Protein AF-A0A166RP43-F1 (afdb_monomer_lite)

Foldseek 3Di:
DDDPPPPPDDDPPDPPVPPPPDPDDDDDDDPDDPDPDPDPCPVVVVVVVVVVVVVVVVVVVVVVVVVVVVVVVVVVVVVVVVVVVVVVVVVVVVVVVVVVVVVVVVVVVVVVVVVVCVVVVNDDDPPDPPPPPDPPPPDDPPPDDDDDDDDDDDDDDDDDDDDDDDDDDDDPDDPPPPPPPPDPDDDDDDDDDPDDDDDDDDDDDDDD

Radius of gyration: 37.69 Å; chains: 1; bounding box: 81×43×109 Å

Secondary structure (DSSP, 8-state):
---------------------------------------TTHHHHHHHHHHHHHHHHHHHHHHHHHHHHHHHHHHHHHHHHHHHHHHHHHHHHHH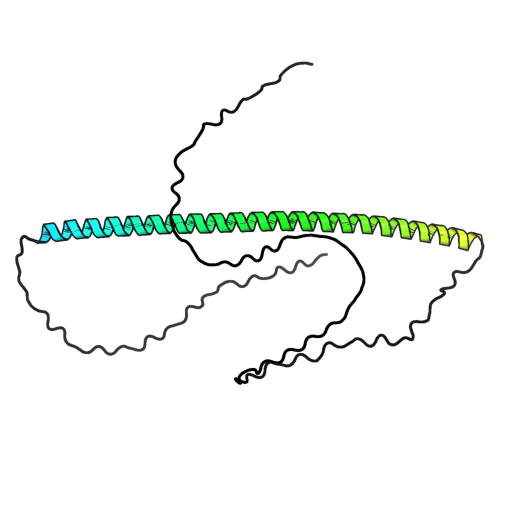HHHHHHHHHHHHHHHHHHHHHHHHTT-----------S-----PPPP------------------------------------------------------------------

Sequence (208 aa):
MSRFSILSLPTPLEAVESFGMGPVKAPYPATTPKFIAKRKGSQLFKKRYHHLIRDTSRRSLSLARSNRDEIMLKKKLYLKRIESAEEYIGLLRQECALLDIEIADADDEVTTVRGILNKKAIAECSLSDNEDGDFIPVCPPPSSDPVNGDSPASSSCSHSNSPSHYGSESDFSSGDEIEVVGEWALDKKTEGGIGPMSPYVAAEGVKA

pLDDT: mean 72.66, std 19.91, range [45.59, 98.62]

Structure (mmCIF, N/CA/C/O backbone):
data_AF-A0A166RP43-F1
#
_entry.id   AF-A0A166RP43-F1
#
loop_
_atom_site.group_PDB
_atom_site.id
_atom_site.type_symbol
_atom_site.label_atom_id
_atom_site.label_alt_id
_atom_site.label_comp_id
_atom_site.label_asym_id
_atom_site.label_entity_id
_atom_site.label_seq_id
_atom_site.pdbx_PDB_ins_code
_atom_site.Cartn_x
_atom_site.Cartn_y
_atom_site.Cartn_z
_atom_site.occupancy
_atom_site.B_iso_or_equiv
_atom_site.auth_seq_id
_atom_site.auth_comp_id
_atom_site.auth_asym_id
_atom_site.auth_atom_id
_atom_site.pdbx_PDB_model_num
ATOM 1 N N . MET A 1 1 ? 9.601 -18.246 -10.269 1.00 47.19 1 MET A N 1
ATOM 2 C CA . MET A 1 1 ? 8.890 -18.837 -9.110 1.00 47.19 1 MET A CA 1
ATOM 3 C C . MET A 1 1 ? 9.161 -17.967 -7.891 1.00 47.19 1 MET A C 1
ATOM 5 O O . MET A 1 1 ? 10.221 -18.082 -7.292 1.00 47.19 1 MET A O 1
ATOM 9 N N . SER A 1 2 ? 8.258 -17.027 -7.605 1.00 49.84 2 SER A N 1
ATOM 10 C CA . SER A 1 2 ? 8.437 -16.025 -6.548 1.00 49.84 2 SER A CA 1
ATOM 11 C C . SER A 1 2 ? 8.109 -16.625 -5.179 1.00 49.84 2 SER A C 1
ATOM 13 O O . SER A 1 2 ? 7.011 -17.143 -4.975 1.00 49.84 2 SER A O 1
ATOM 15 N N . ARG A 1 3 ? 9.076 -16.602 -4.257 1.00 59.75 3 ARG A N 1
ATOM 16 C CA . ARG A 1 3 ? 8.901 -17.027 -2.865 1.00 59.75 3 ARG A CA 1
ATOM 17 C C . ARG A 1 3 ? 8.355 -15.842 -2.073 1.00 59.75 3 ARG A C 1
ATOM 19 O O . ARG A 1 3 ? 9.122 -15.039 -1.555 1.00 59.75 3 ARG A O 1
ATOM 26 N N . PHE A 1 4 ? 7.033 -15.734 -1.987 1.00 48.72 4 PHE A N 1
ATOM 27 C CA . PHE A 1 4 ? 6.401 -14.855 -1.007 1.00 48.72 4 PHE A CA 1
ATOM 28 C C . PHE A 1 4 ? 6.630 -15.445 0.387 1.00 48.72 4 PHE A C 1
ATOM 30 O O . PHE A 1 4 ? 5.924 -16.355 0.820 1.00 48.72 4 PHE A O 1
ATOM 37 N N . SER A 1 5 ? 7.655 -14.946 1.075 1.00 56.97 5 SER A N 1
ATOM 38 C CA . SER A 1 5 ? 7.827 -15.154 2.508 1.00 56.97 5 SER A CA 1
ATOM 39 C C . SER A 1 5 ? 6.698 -14.422 3.220 1.00 56.97 5 SER A C 1
ATOM 41 O O . SER A 1 5 ? 6.702 -13.199 3.337 1.00 56.97 5 SER A O 1
ATOM 43 N N . ILE A 1 6 ? 5.695 -15.181 3.649 1.00 53.25 6 ILE A N 1
ATOM 44 C CA . ILE A 1 6 ? 4.614 -14.700 4.500 1.00 53.25 6 ILE A CA 1
ATOM 45 C C . ILE A 1 6 ? 5.278 -14.297 5.817 1.00 53.25 6 ILE A C 1
ATOM 47 O O . ILE A 1 6 ? 5.697 -15.156 6.593 1.00 53.25 6 ILE A O 1
ATOM 51 N N . LEU A 1 7 ? 5.448 -12.991 6.031 1.00 52.22 7 LEU A N 1
ATOM 52 C CA . LEU A 1 7 ? 5.890 -12.445 7.307 1.00 52.22 7 LEU A CA 1
ATOM 53 C C . LEU A 1 7 ? 4.881 -12.896 8.364 1.00 52.22 7 LEU A C 1
ATOM 55 O O . LEU A 1 7 ? 3.745 -12.425 8.411 1.00 52.22 7 LEU A O 1
ATOM 59 N N . SER A 1 8 ? 5.300 -13.877 9.159 1.00 56.94 8 SER A N 1
ATOM 60 C CA . SER A 1 8 ? 4.563 -14.389 10.303 1.00 56.94 8 SER A CA 1
ATOM 61 C C . SER A 1 8 ? 4.402 -13.245 11.296 1.00 56.94 8 SER A C 1
ATOM 63 O O . SER A 1 8 ? 5.328 -12.927 12.041 1.00 56.94 8 SER A O 1
ATOM 65 N N . LEU A 1 9 ? 3.239 -12.594 11.271 1.00 51.25 9 LEU A N 1
ATOM 66 C CA . LEU A 1 9 ? 2.874 -11.602 12.272 1.00 51.25 9 LEU A CA 1
ATOM 67 C C . LEU A 1 9 ? 2.975 -12.260 13.657 1.00 51.25 9 LEU A C 1
ATOM 69 O O . LEU A 1 9 ? 2.451 -13.366 13.834 1.00 51.25 9 LEU A O 1
ATOM 73 N N . PRO A 1 10 ? 3.642 -11.622 14.632 1.00 50.06 10 PRO A N 1
ATOM 74 C CA . PRO A 1 10 ? 3.706 -12.145 15.983 1.00 50.06 10 PRO A CA 1
ATOM 75 C C . PRO A 1 10 ? 2.283 -12.204 16.539 1.00 50.06 10 PRO A C 1
ATOM 77 O O . PRO A 1 10 ? 1.613 -11.188 16.727 1.00 50.06 10 PRO A O 1
ATOM 80 N N . THR A 1 11 ? 1.803 -13.422 16.774 1.00 51.97 11 THR A N 1
ATOM 81 C CA . THR A 1 11 ? 0.618 -13.665 17.590 1.00 51.97 11 THR A CA 1
ATOM 82 C C . THR A 1 11 ? 0.842 -13.017 18.956 1.00 51.97 11 THR A C 1
ATOM 84 O O . THR A 1 11 ? 1.888 -13.284 19.556 1.00 51.97 11 THR A O 1
ATOM 87 N N . PRO A 1 12 ? -0.101 -12.218 19.488 1.00 55.09 12 PRO A N 1
ATOM 88 C CA . PRO A 1 12 ? -0.064 -11.784 20.877 1.00 55.09 12 PRO A CA 1
ATOM 89 C C . PRO A 1 12 ? -0.396 -12.997 21.755 1.00 55.09 12 PRO A C 1
ATOM 91 O O . PRO A 1 12 ? -1.513 -13.160 22.241 1.00 55.09 12 PRO A O 1
ATOM 94 N N . LEU A 1 13 ? 0.574 -13.902 21.884 1.00 48.78 13 LEU A N 1
ATOM 95 C CA . LEU A 1 13 ? 0.561 -14.963 22.871 1.00 48.78 13 LEU A CA 1
ATOM 96 C C . LEU A 1 13 ? 0.802 -14.311 24.228 1.00 48.78 13 LEU A C 1
ATOM 98 O O . LEU A 1 13 ? 1.908 -13.894 24.552 1.00 48.78 13 LEU A O 1
ATOM 102 N N . GLU A 1 14 ? -0.291 -14.193 24.972 1.00 51.75 14 GLU A N 1
ATOM 103 C CA . GLU A 1 14 ? -0.348 -14.605 26.371 1.00 51.75 14 GLU A CA 1
ATOM 104 C C . GLU A 1 14 ? 0.876 -14.245 27.224 1.00 51.75 14 GLU A C 1
ATOM 106 O O . GLU A 1 14 ? 1.539 -15.107 27.793 1.00 51.75 14 GLU A O 1
ATOM 111 N N . ALA A 1 15 ? 1.109 -12.952 27.430 1.00 52.84 15 ALA A N 1
ATOM 112 C CA . ALA A 1 15 ? 1.743 -12.509 28.666 1.00 52.84 15 ALA A CA 1
ATOM 113 C C . ALA A 1 15 ? 0.695 -12.566 29.793 1.00 52.84 15 ALA A C 1
ATOM 115 O O . ALA A 1 15 ? 0.234 -11.548 30.305 1.00 52.84 15 ALA A O 1
ATOM 116 N N . VAL A 1 16 ? 0.271 -13.782 30.156 1.00 54.91 16 VAL A N 1
ATOM 117 C CA . VAL A 1 16 ? -0.317 -14.036 31.472 1.00 54.91 16 VAL A CA 1
ATOM 118 C C . VAL A 1 16 ? 0.864 -14.022 32.433 1.00 54.91 16 VAL A C 1
ATOM 120 O O . VAL A 1 16 ? 1.426 -15.062 32.769 1.00 54.91 16 VAL A O 1
ATOM 123 N N . GLU A 1 17 ? 1.299 -12.819 32.815 1.00 48.03 17 GLU A N 1
ATOM 124 C CA . GLU A 1 17 ? 2.185 -12.649 33.957 1.00 48.03 17 GLU A CA 1
ATOM 125 C C . GLU A 1 17 ? 1.495 -13.292 35.154 1.00 48.03 17 GLU A C 1
ATOM 127 O O . GLU A 1 17 ? 0.505 -12.799 35.704 1.00 48.03 17 GLU A O 1
ATOM 132 N N . SER A 1 18 ? 2.013 -14.460 35.515 1.00 54.84 18 SER A N 1
ATOM 133 C CA . SER A 1 18 ? 1.706 -15.160 36.739 1.00 54.84 18 SER A CA 1
ATOM 134 C C . SER A 1 18 ? 2.136 -14.271 37.902 1.00 54.84 18 SER A C 1
ATOM 136 O O . SER A 1 18 ? 3.257 -14.375 38.404 1.00 54.84 18 SER A O 1
ATOM 138 N N . PHE A 1 19 ? 1.246 -13.383 38.341 1.00 52.41 19 PHE A N 1
ATOM 139 C CA . PHE A 1 19 ? 1.343 -12.782 39.660 1.00 52.41 19 PHE A CA 1
ATOM 140 C C . PHE A 1 19 ? 1.278 -13.924 40.667 1.00 52.41 19 PHE A C 1
ATOM 142 O O . PHE A 1 19 ? 0.210 -14.456 40.975 1.00 52.41 19 PHE A O 1
ATOM 149 N N . GLY A 1 20 ? 2.453 -14.332 41.143 1.00 59.44 20 GLY A N 1
ATOM 150 C CA . GLY A 1 20 ? 2.615 -15.236 42.264 1.00 59.44 20 GLY A CA 1
ATOM 151 C C . GLY A 1 20 ? 1.973 -14.621 43.499 1.00 59.44 20 GLY A C 1
ATOM 152 O O . GLY A 1 20 ? 2.632 -13.954 44.293 1.00 59.44 20 GLY A O 1
ATOM 153 N N . MET A 1 21 ? 0.671 -14.850 43.671 1.00 54.34 21 MET A N 1
ATOM 154 C CA . MET A 1 21 ? 0.011 -14.689 44.955 1.00 54.34 21 MET A CA 1
ATOM 155 C C . MET A 1 21 ? 0.568 -15.763 45.882 1.00 54.34 21 MET A C 1
ATOM 157 O O . MET A 1 21 ? 0.117 -16.908 45.897 1.00 54.34 21 MET A O 1
ATOM 161 N N . GLY A 1 22 ? 1.586 -15.382 46.651 1.00 66.62 22 GLY A N 1
ATOM 162 C CA . GLY A 1 22 ? 2.006 -16.150 47.810 1.00 66.62 22 GLY A CA 1
ATOM 163 C C . GLY A 1 22 ? 0.817 -16.395 48.754 1.00 66.62 22 GLY A C 1
ATOM 164 O O . GLY A 1 22 ? -0.133 -15.604 48.776 1.00 66.62 22 GLY A O 1
ATOM 165 N N . PRO A 1 23 ? 0.838 -17.485 49.538 1.00 60.03 23 PRO A N 1
ATOM 166 C CA . PRO A 1 23 ? -0.235 -17.816 50.464 1.00 60.03 23 PRO A CA 1
ATOM 167 C C . PRO A 1 23 ? -0.371 -16.715 51.519 1.00 60.03 23 PRO A C 1
ATOM 169 O O . PRO A 1 23 ? 0.418 -16.618 52.461 1.00 60.03 23 PRO A O 1
ATOM 172 N N . VAL A 1 24 ? -1.393 -15.875 51.362 1.00 65.94 24 VAL A N 1
ATOM 173 C CA . VAL A 1 24 ? -1.781 -14.882 52.361 1.00 65.94 24 VAL A CA 1
ATOM 174 C C . VAL A 1 24 ? -2.327 -15.650 53.564 1.00 65.94 24 VAL A C 1
ATOM 176 O O . VAL A 1 24 ? -3.462 -16.122 53.570 1.00 65.94 24 VAL A O 1
ATOM 179 N N . LYS A 1 25 ? -1.483 -15.818 54.586 1.00 65.81 25 LYS A N 1
ATOM 180 C CA . LYS A 1 25 ? -1.890 -16.272 55.919 1.00 65.81 25 LYS A CA 1
ATOM 181 C C . LYS A 1 25 ? -2.999 -15.345 56.412 1.00 65.81 25 LYS A C 1
ATOM 183 O O . LYS A 1 25 ? -2.763 -14.155 56.590 1.00 65.81 25 LYS A O 1
ATOM 188 N N . ALA A 1 26 ? -4.184 -15.893 56.649 1.00 63.69 26 ALA A N 1
ATOM 189 C CA . ALA A 1 26 ? -5.288 -15.176 57.268 1.00 63.69 26 ALA A CA 1
ATOM 190 C C . ALA A 1 26 ? -5.192 -15.261 58.804 1.00 63.69 26 ALA A C 1
ATOM 192 O O . ALA A 1 26 ? -5.363 -16.347 59.359 1.00 63.69 26 ALA A O 1
ATOM 193 N N . PRO A 1 27 ? -4.973 -14.147 59.520 1.00 68.88 27 PRO A N 1
ATOM 194 C CA . PRO A 1 27 ? -5.536 -13.937 60.845 1.00 68.88 27 PRO A CA 1
ATOM 195 C C . PRO A 1 27 ? -6.807 -13.092 60.622 1.00 68.88 27 PRO A C 1
ATOM 197 O O . PRO A 1 27 ? -6.783 -12.111 59.891 1.00 68.88 27 PRO A O 1
ATOM 200 N N . TYR A 1 28 ? -8.003 -13.470 61.055 1.00 62.69 28 TYR A N 1
ATOM 201 C CA . TYR A 1 28 ? -8.449 -13.562 62.441 1.00 62.69 28 TYR A CA 1
ATOM 202 C C . TYR A 1 28 ? -9.799 -14.311 62.491 1.00 62.69 28 TYR A C 1
ATOM 204 O O . TYR A 1 28 ? -10.525 -14.332 61.493 1.00 62.69 28 TYR A O 1
ATOM 212 N N . PRO A 1 29 ? -10.184 -14.892 63.641 1.00 64.69 29 PRO A N 1
ATOM 213 C CA . PRO A 1 29 ? -11.504 -15.485 63.818 1.00 64.69 29 PRO A CA 1
ATOM 214 C C . PRO A 1 29 ? -12.594 -14.414 63.695 1.00 64.69 29 PRO A C 1
ATOM 216 O O . PRO A 1 29 ? -12.610 -13.423 64.423 1.00 64.69 29 PRO A O 1
ATOM 219 N N . ALA A 1 30 ? -13.512 -14.629 62.756 1.00 59.44 30 ALA A N 1
ATOM 220 C CA . ALA A 1 30 ? -14.663 -13.773 62.530 1.00 59.44 30 ALA A CA 1
ATOM 221 C C . ALA A 1 30 ? -15.613 -13.821 63.737 1.00 59.44 30 ALA A C 1
ATOM 223 O O . ALA A 1 30 ? -16.414 -14.745 63.891 1.00 59.44 30 ALA A O 1
ATOM 224 N N . THR A 1 31 ? -15.562 -12.799 64.587 1.00 67.44 31 THR A N 1
ATOM 225 C CA . THR A 1 31 ? -16.587 -12.543 65.600 1.00 67.44 31 THR A CA 1
ATOM 226 C C . THR A 1 31 ? -17.839 -12.046 64.880 1.00 67.44 31 THR A C 1
ATOM 228 O O . THR A 1 31 ? -18.006 -10.856 64.638 1.00 67.44 31 THR A O 1
ATOM 231 N N . THR A 1 32 ? -18.713 -12.960 64.458 1.00 62.97 32 THR A N 1
ATOM 232 C CA . THR A 1 32 ? -19.976 -12.605 63.798 1.00 62.97 32 THR A CA 1
ATOM 233 C C . THR A 1 32 ? -20.919 -11.932 64.801 1.00 62.97 32 THR A C 1
ATOM 235 O O . THR A 1 32 ? -21.350 -12.596 65.753 1.00 62.97 32 THR A O 1
ATOM 238 N N . PRO A 1 33 ? -21.294 -10.653 64.624 1.00 60.53 33 PRO A N 1
ATOM 239 C CA . PRO A 1 33 ? -22.272 -10.025 65.495 1.00 60.53 33 PRO A CA 1
ATOM 240 C C . PRO A 1 33 ? -23.665 -10.587 65.176 1.00 60.53 33 PRO A C 1
ATOM 242 O O . PRO A 1 33 ? -24.189 -10.431 64.072 1.00 60.53 33 PRO A O 1
ATOM 245 N N . LYS A 1 34 ? -24.283 -11.261 66.154 1.00 60.78 34 LYS A N 1
ATOM 246 C CA . LYS A 1 34 ? -25.664 -11.764 66.070 1.00 60.78 34 LYS A CA 1
ATOM 247 C C . LYS A 1 34 ? -26.654 -10.598 66.172 1.00 60.78 34 LYS A C 1
ATOM 249 O O . LYS A 1 34 ? -27.247 -10.367 67.220 1.00 60.78 34 LYS A O 1
ATOM 254 N N . PHE A 1 35 ? -26.858 -9.864 65.079 1.00 56.47 35 PHE A N 1
ATOM 255 C CA . PHE A 1 35 ? -27.944 -8.886 64.986 1.00 56.47 35 PHE A CA 1
ATOM 256 C C . PHE A 1 35 ? -29.223 -9.546 64.466 1.00 56.47 35 PHE A C 1
ATOM 258 O O . PHE A 1 35 ? -29.462 -9.648 63.265 1.00 56.47 35 PHE A O 1
ATOM 265 N N . ILE A 1 36 ? -30.090 -9.950 65.396 1.00 58.53 36 ILE A N 1
ATOM 266 C CA . ILE A 1 36 ? -31.487 -10.285 65.104 1.00 58.53 36 ILE A CA 1
ATOM 267 C C . ILE A 1 36 ? -32.251 -8.962 64.969 1.00 58.53 36 ILE A C 1
ATOM 269 O O . ILE A 1 36 ? -32.887 -8.482 65.901 1.00 58.53 36 ILE A O 1
ATOM 273 N N . ALA A 1 37 ? -32.158 -8.331 63.800 1.00 58.41 37 ALA A N 1
ATOM 274 C CA . ALA A 1 37 ? -32.916 -7.127 63.483 1.00 58.41 37 ALA A CA 1
ATOM 275 C C . ALA A 1 37 ? -34.042 -7.469 62.497 1.00 58.41 37 ALA A C 1
ATOM 277 O O . ALA A 1 37 ? -33.865 -7.434 61.280 1.00 58.41 37 ALA A O 1
ATOM 278 N N . LYS A 1 38 ? -35.238 -7.772 63.020 1.00 60.47 38 LYS A N 1
ATOM 279 C CA . LYS A 1 38 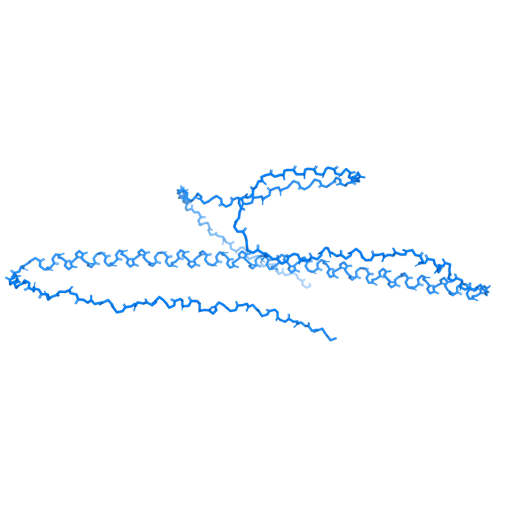? -36.480 -7.825 62.230 1.00 60.47 38 LYS A CA 1
ATOM 280 C C . LYS A 1 38 ? -36.834 -6.408 61.754 1.00 60.47 38 LYS A C 1
ATOM 282 O O . LYS A 1 38 ? -37.634 -5.721 62.380 1.00 60.47 38 LYS A O 1
ATOM 287 N N . ARG A 1 39 ? -36.225 -5.928 60.664 1.00 54.84 39 ARG A N 1
ATOM 288 C CA . ARG A 1 39 ? -36.527 -4.604 60.092 1.00 54.84 39 ARG A CA 1
ATOM 289 C C . ARG A 1 39 ? -37.448 -4.718 58.880 1.00 54.84 39 ARG A C 1
ATOM 291 O O . ARG A 1 39 ? -37.047 -5.184 57.817 1.00 54.84 39 ARG A O 1
ATOM 298 N N . LYS A 1 40 ? -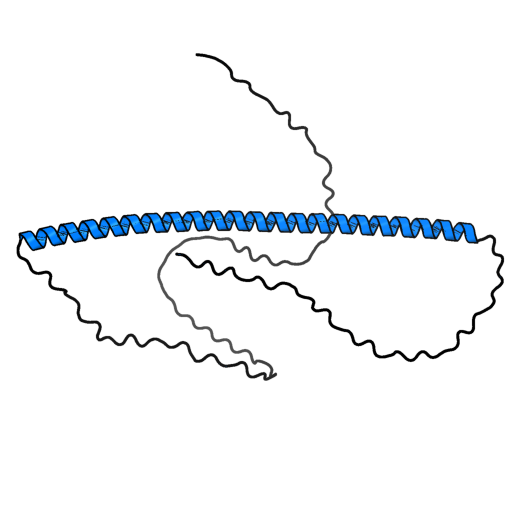38.644 -4.134 59.009 1.00 59.50 40 LYS A N 1
ATOM 299 C CA . LYS A 1 40 ? -39.580 -3.790 57.916 1.00 59.50 40 LYS A CA 1
ATOM 300 C C . LYS A 1 40 ? -38.994 -2.814 56.861 1.00 59.50 40 LYS A C 1
ATOM 302 O O . LYS A 1 40 ? -39.696 -2.424 55.940 1.00 59.50 40 LYS A O 1
ATOM 307 N N . GLY A 1 41 ? -37.707 -2.452 56.944 1.00 58.97 41 GLY A N 1
ATOM 308 C CA . GLY A 1 41 ? -36.995 -1.599 55.978 1.00 58.97 41 GLY A CA 1
ATOM 309 C C . GLY A 1 41 ? -36.378 -2.325 54.769 1.00 58.97 41 GLY A C 1
ATOM 310 O O . GLY A 1 41 ? -35.781 -1.677 53.913 1.00 58.97 41 GLY A O 1
ATOM 311 N N . SER A 1 42 ? -36.513 -3.653 54.663 1.00 65.62 42 SER A N 1
ATOM 312 C CA . SER A 1 42 ? -35.856 -4.456 53.612 1.00 65.62 42 SER A CA 1
ATOM 313 C C . SER A 1 42 ? -36.352 -4.171 52.185 1.00 65.62 42 SER A C 1
ATOM 315 O O . SER A 1 42 ? -35.618 -4.384 51.223 1.00 65.62 42 SER A O 1
ATOM 317 N N . GLN A 1 43 ? -37.573 -3.653 52.027 1.00 74.00 43 GLN A N 1
ATOM 318 C CA . GLN A 1 43 ? -38.179 -3.383 50.716 1.00 74.00 43 GLN A CA 1
ATOM 319 C C . GLN A 1 43 ? -37.590 -2.139 50.027 1.00 74.00 43 GLN A C 1
ATOM 321 O O . GLN A 1 43 ? -37.371 -2.144 48.817 1.00 74.00 43 GLN A O 1
ATOM 326 N N . LEU A 1 44 ? -37.285 -1.076 50.780 1.00 78.19 44 LEU A N 1
ATOM 327 C CA . LEU A 1 44 ? -36.702 0.156 50.225 1.00 78.19 44 LEU A CA 1
ATOM 328 C C . LEU A 1 44 ? -35.263 -0.056 49.741 1.00 78.19 44 LEU A C 1
ATOM 330 O O . LEU A 1 44 ? -34.876 0.473 48.699 1.00 78.19 44 LEU A O 1
ATOM 334 N N . PHE A 1 45 ? -34.490 -0.866 50.466 1.00 80.50 45 PHE A N 1
ATOM 335 C CA . PHE A 1 45 ? -33.108 -1.172 50.102 1.00 80.50 45 PHE A CA 1
ATOM 336 C C . PHE A 1 45 ? -33.030 -1.958 48.786 1.00 80.50 45 PHE A C 1
ATOM 338 O O . PHE A 1 45 ? -32.249 -1.609 47.903 1.00 80.50 45 PHE A O 1
ATOM 345 N N . LYS A 1 46 ? -33.919 -2.946 48.602 1.00 83.31 46 LYS A N 1
ATOM 346 C CA . LYS A 1 46 ? -34.042 -3.700 47.344 1.00 83.31 46 LYS A CA 1
ATOM 347 C C . LYS A 1 46 ? -34.339 -2.786 46.154 1.00 83.31 46 LYS A C 1
ATOM 349 O O . LYS A 1 46 ? -33.682 -2.901 45.125 1.00 83.31 46 LYS A O 1
ATOM 354 N N . LYS A 1 47 ? -35.275 -1.838 46.298 1.00 86.81 47 LYS A N 1
ATOM 355 C CA . LYS A 1 47 ? -35.618 -0.886 45.224 1.00 86.81 47 LYS A CA 1
ATOM 356 C C . LYS A 1 47 ? -34.419 -0.029 44.808 1.00 86.81 47 LYS A C 1
ATOM 358 O O . LYS A 1 47 ? -34.126 0.060 43.621 1.00 86.81 47 LYS A O 1
ATOM 363 N N . ARG A 1 48 ? -33.688 0.552 45.769 1.00 88.75 48 ARG A N 1
ATOM 364 C CA . ARG A 1 48 ? -32.488 1.361 45.475 1.00 88.75 48 ARG A CA 1
ATOM 365 C C . ARG A 1 48 ? -31.387 0.542 44.799 1.00 88.75 48 ARG A C 1
ATOM 367 O O . ARG A 1 48 ? -30.776 1.017 43.850 1.00 88.75 48 ARG A O 1
ATOM 374 N N . TYR A 1 49 ? -31.183 -0.695 45.245 1.00 92.94 49 TYR A N 1
ATOM 375 C CA . TYR A 1 49 ? -30.198 -1.598 44.656 1.00 92.94 49 TYR A CA 1
ATOM 376 C C . TYR A 1 49 ? -30.534 -1.964 43.201 1.00 92.94 49 TYR A C 1
ATOM 378 O O . TYR A 1 49 ? -29.662 -1.913 42.337 1.00 92.94 49 TYR A O 1
ATOM 386 N N . HIS A 1 50 ? -31.809 -2.237 42.897 1.00 93.31 50 HIS A N 1
ATOM 387 C CA . HIS A 1 50 ? -32.250 -2.479 41.519 1.00 93.31 50 HIS A CA 1
ATOM 388 C C . HIS A 1 50 ? -32.015 -1.275 40.598 1.00 93.31 50 HIS A C 1
ATOM 390 O O . HIS A 1 50 ? -31.592 -1.463 39.458 1.00 93.31 50 HIS A O 1
ATOM 396 N N . HIS A 1 51 ? -32.257 -0.050 41.077 1.00 94.38 51 HIS A N 1
ATOM 397 C CA . HIS A 1 51 ? -31.957 1.158 40.304 1.00 94.38 51 HIS A CA 1
ATOM 398 C C . HIS A 1 51 ? -30.459 1.295 40.023 1.00 94.38 51 HIS A C 1
ATOM 400 O O . HIS A 1 51 ? -30.084 1.510 38.873 1.00 94.38 51 HIS A O 1
ATOM 406 N N . LEU A 1 52 ? -29.610 1.072 41.032 1.00 95.25 52 LEU A N 1
ATOM 407 C CA . LEU A 1 52 ? -28.159 1.136 40.866 1.00 95.25 52 LEU A CA 1
ATOM 408 C C . LEU A 1 52 ? -27.661 0.133 39.818 1.00 95.25 52 LEU A C 1
ATOM 410 O O . LEU A 1 52 ? -26.945 0.530 38.906 1.00 95.25 52 LEU A O 1
ATOM 414 N N . ILE A 1 53 ? -28.082 -1.136 39.899 1.00 96.12 53 ILE A N 1
ATOM 415 C CA . ILE A 1 53 ? -27.704 -2.161 38.909 1.00 96.12 53 ILE A CA 1
ATOM 416 C C . ILE A 1 53 ? -28.163 -1.764 37.507 1.00 96.12 53 ILE A C 1
ATOM 418 O O . ILE A 1 53 ? -27.436 -1.942 36.530 1.00 96.12 53 ILE A O 1
ATOM 422 N N . ARG A 1 54 ? -29.386 -1.244 37.382 1.00 96.50 54 ARG A N 1
ATOM 423 C CA . ARG A 1 54 ? -29.933 -0.850 36.085 1.00 96.50 54 ARG A CA 1
ATOM 424 C C . ARG A 1 54 ? -29.118 0.278 35.457 1.00 96.50 54 ARG A C 1
ATOM 426 O O . ARG A 1 54 ? -28.842 0.226 34.259 1.00 96.50 54 ARG A O 1
ATOM 433 N N . ASP A 1 55 ? -28.727 1.272 36.243 1.00 96.50 55 ASP A N 1
ATOM 434 C CA . ASP A 1 55 ? -27.972 2.419 35.745 1.00 96.50 55 ASP A CA 1
ATOM 435 C C . ASP A 1 55 ? -26.520 2.054 35.428 1.00 96.50 55 ASP A C 1
ATOM 437 O O . ASP A 1 55 ? -26.010 2.462 34.383 1.00 96.50 55 ASP A O 1
ATOM 441 N N . THR A 1 56 ? -25.870 1.221 36.247 1.00 97.38 56 THR A N 1
ATOM 442 C CA . THR A 1 56 ? -24.528 0.706 35.930 1.00 97.38 56 THR A CA 1
ATOM 443 C C . THR A 1 56 ? -24.544 -0.150 34.667 1.00 97.38 56 THR A C 1
ATOM 445 O O . THR A 1 56 ? -23.693 0.045 33.803 1.00 97.38 56 THR A O 1
ATOM 448 N N . SER A 1 57 ? -25.553 -1.010 34.497 1.00 97.56 57 SER A N 1
ATOM 449 C CA . SER A 1 57 ? -25.722 -1.840 33.292 1.00 97.56 57 SER A CA 1
ATOM 450 C C . SER A 1 57 ? -25.954 -1.003 32.030 1.00 97.56 57 SER A C 1
ATOM 452 O O . SER A 1 57 ? -25.476 -1.333 30.949 1.00 97.56 57 SER A O 1
ATOM 454 N N . ARG A 1 58 ? -26.685 0.112 32.144 1.00 97.81 58 ARG A N 1
ATOM 455 C CA . ARG A 1 58 ? -26.884 1.046 31.025 1.00 97.81 58 ARG A CA 1
ATOM 456 C C . ARG A 1 58 ? -25.589 1.749 30.640 1.00 97.81 58 ARG A C 1
ATOM 458 O O . ARG A 1 58 ? -25.296 1.859 29.453 1.00 97.81 58 ARG A O 1
ATOM 465 N N . ARG A 1 59 ? -24.817 2.205 31.630 1.00 98.12 59 ARG A N 1
ATOM 466 C CA . ARG A 1 59 ? -23.520 2.854 31.396 1.00 98.12 59 ARG A CA 1
ATOM 467 C C . ARG A 1 59 ? -22.516 1.888 30.776 1.00 98.12 59 ARG A C 1
ATOM 469 O O . ARG A 1 59 ? -21.875 2.257 29.799 1.00 98.12 59 ARG A O 1
ATOM 476 N N . SER A 1 60 ? -22.429 0.654 31.275 1.00 97.88 60 SER A N 1
ATOM 477 C CA . SER A 1 60 ? -21.533 -0.358 30.705 1.00 97.88 60 SER A CA 1
ATOM 478 C C . SER A 1 60 ? -21.908 -0.707 29.264 1.00 97.88 60 SER A C 1
ATOM 480 O O . SER A 1 60 ? -21.031 -0.766 28.408 1.00 97.88 60 SER A O 1
ATOM 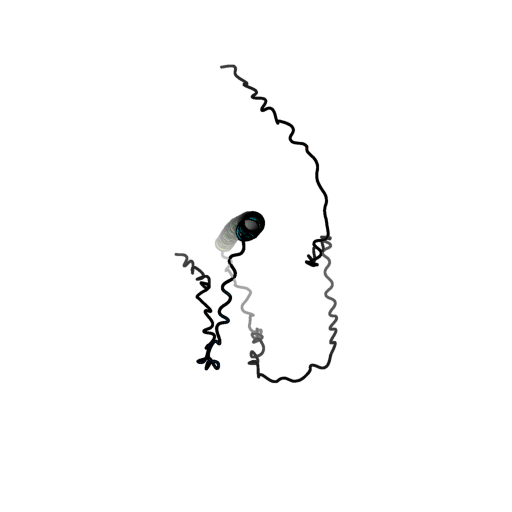482 N N . LEU A 1 61 ? -23.204 -0.844 28.957 1.00 97.81 61 LEU A N 1
ATOM 483 C CA . LEU A 1 61 ? -23.669 -1.047 27.584 1.00 97.81 61 LEU A CA 1
ATOM 484 C C . LEU A 1 61 ? -23.338 0.149 26.677 1.00 97.81 61 LEU A C 1
ATOM 486 O O . LEU A 1 61 ? -22.933 -0.046 25.532 1.00 97.81 61 LEU A O 1
ATOM 490 N N . SER A 1 62 ? -23.506 1.379 27.171 1.00 98.31 62 SER A N 1
ATOM 491 C CA . SER A 1 62 ? -23.155 2.593 26.425 1.00 98.31 62 SER A CA 1
ATOM 492 C C . SER A 1 62 ? -21.660 2.650 26.111 1.00 98.31 62 SER A C 1
ATOM 494 O O . SER A 1 62 ? -21.291 2.936 24.976 1.00 98.31 62 SER A O 1
ATOM 496 N N . LEU A 1 63 ? -20.807 2.322 27.087 1.00 98.25 63 LEU A N 1
ATOM 497 C CA . LEU A 1 63 ? -19.358 2.249 26.902 1.00 98.25 63 LEU A CA 1
ATOM 498 C C . LEU A 1 63 ? -18.979 1.168 25.882 1.00 98.25 63 LEU A C 1
ATOM 500 O O . LEU A 1 63 ? -18.207 1.428 24.968 1.00 98.25 63 LEU A O 1
ATOM 504 N N . ALA A 1 64 ? -19.575 -0.024 25.982 1.00 98.25 64 ALA A N 1
ATOM 505 C CA . ALA A 1 64 ? -19.323 -1.109 25.036 1.00 98.25 64 ALA A CA 1
ATOM 506 C C . ALA A 1 64 ? -19.691 -0.726 23.590 1.00 98.25 64 ALA A C 1
ATOM 508 O O . ALA A 1 64 ? -18.976 -1.084 22.655 1.00 98.25 64 ALA A O 1
ATOM 509 N N . ARG A 1 65 ? -20.783 0.028 23.398 1.00 98.56 65 ARG A N 1
ATOM 510 C CA . ARG A 1 65 ? -21.167 0.566 22.082 1.00 98.56 65 ARG A CA 1
ATOM 511 C C . ARG A 1 65 ? -20.160 1.594 21.574 1.00 98.56 65 ARG A C 1
ATOM 513 O O . ARG A 1 65 ? -19.705 1.456 20.447 1.00 98.56 65 ARG A O 1
ATOM 520 N N . SER A 1 66 ? -19.757 2.538 22.424 1.00 98.38 66 SER A N 1
ATOM 521 C CA . SER A 1 66 ? -18.731 3.532 22.086 1.00 98.38 66 SER A CA 1
ATOM 522 C C . SER A 1 66 ? -17.425 2.870 21.642 1.00 98.38 66 SER A C 1
ATOM 524 O O . SER A 1 66 ? -16.899 3.194 20.582 1.00 98.38 66 SER A O 1
ATOM 526 N N . ASN A 1 67 ? -16.939 1.881 22.397 1.00 98.25 67 ASN A N 1
ATOM 527 C CA . ASN A 1 67 ? -15.714 1.154 22.059 1.00 98.25 67 ASN A CA 1
ATOM 528 C C . ASN A 1 67 ? -15.850 0.395 20.732 1.00 98.25 67 ASN A C 1
ATOM 530 O O . ASN A 1 67 ? -14.922 0.370 19.927 1.00 98.25 67 ASN A O 1
ATOM 534 N N . ARG A 1 68 ? -17.009 -0.226 20.476 1.00 98.50 68 ARG A N 1
ATOM 535 C CA . ARG A 1 68 ? -17.277 -0.890 19.194 1.00 98.50 68 ARG A CA 1
ATOM 536 C C . ARG A 1 68 ? -17.201 0.100 18.032 1.00 98.50 68 ARG A C 1
ATOM 538 O O . ARG A 1 68 ? -16.610 -0.227 17.004 1.00 98.50 68 ARG A O 1
ATOM 545 N N . ASP A 1 69 ? -17.795 1.276 18.188 1.00 98.31 69 ASP A N 1
ATOM 546 C CA . ASP A 1 69 ? -17.817 2.297 17.143 1.00 98.31 69 ASP A CA 1
ATOM 547 C C . ASP A 1 69 ? -16.410 2.866 16.893 1.00 98.31 69 ASP A C 1
ATOM 549 O O . ASP A 1 69 ? -16.010 3.027 15.739 1.00 98.31 69 ASP A O 1
ATOM 553 N N . GLU A 1 70 ? -15.609 3.050 17.947 1.00 98.56 70 GLU A N 1
ATOM 554 C CA . GLU A 1 70 ? -14.196 3.429 17.845 1.00 98.56 70 GLU A CA 1
ATOM 555 C C . GLU A 1 70 ? -13.372 2.379 17.078 1.00 98.56 70 GLU A C 1
ATOM 557 O O . GLU A 1 70 ? -12.637 2.713 16.145 1.00 98.56 70 GLU A O 1
ATOM 562 N N . ILE A 1 71 ? -13.529 1.093 17.411 1.00 98.19 71 ILE A N 1
ATOM 563 C CA . ILE A 1 71 ? -12.859 -0.009 16.703 1.00 98.19 71 ILE A CA 1
ATOM 564 C C . ILE A 1 71 ? -13.280 -0.034 15.229 1.00 98.19 71 ILE A C 1
ATOM 566 O O . ILE A 1 71 ? -12.442 -0.212 14.342 1.00 98.19 71 ILE A O 1
ATOM 570 N N . MET A 1 72 ? -14.567 0.172 14.940 1.00 98.38 72 MET A N 1
ATOM 571 C CA . MET A 1 72 ? -15.061 0.250 13.566 1.00 98.38 72 MET A CA 1
ATOM 572 C C . MET A 1 72 ? -14.472 1.437 12.798 1.00 98.38 72 MET A C 1
ATOM 574 O O . MET A 1 72 ? -14.149 1.286 11.618 1.00 98.38 72 MET A O 1
ATOM 578 N N . LEU A 1 73 ? -14.319 2.598 13.437 1.00 98.62 73 LEU A N 1
ATOM 579 C CA . LEU A 1 73 ? -13.692 3.772 12.832 1.00 98.62 73 LEU A CA 1
ATOM 580 C C . LEU A 1 73 ? -12.217 3.502 12.515 1.00 98.62 73 LEU A C 1
ATOM 582 O O . LEU A 1 73 ? -11.790 3.716 11.381 1.00 98.62 73 LEU A O 1
ATOM 586 N N . LYS A 1 74 ? -11.468 2.945 13.476 1.00 98.31 74 LYS A N 1
ATOM 587 C CA . LYS A 1 74 ? -10.071 2.527 13.283 1.00 98.31 74 LYS A CA 1
ATOM 588 C C . LYS A 1 74 ? -9.943 1.533 12.130 1.00 98.31 74 LYS A C 1
ATOM 590 O O . LYS A 1 74 ? -9.113 1.724 11.248 1.00 98.31 74 LYS A O 1
ATOM 595 N N . LYS A 1 75 ? -10.819 0.523 12.066 1.00 98.38 75 LYS A N 1
ATOM 596 C CA . LYS A 1 75 ? -10.861 -0.430 10.945 1.00 98.38 75 LYS A CA 1
ATOM 597 C C . LYS A 1 75 ? -11.043 0.280 9.601 1.00 98.38 75 LYS A C 1
ATOM 599 O O . LYS A 1 75 ? -10.318 -0.022 8.660 1.00 98.38 75 LYS A O 1
ATOM 604 N N . LYS A 1 76 ? -11.989 1.219 9.498 1.00 98.50 76 LYS A N 1
ATOM 605 C CA . LYS A 1 76 ? -12.219 1.986 8.261 1.00 98.50 76 LYS A CA 1
ATOM 606 C C . LYS A 1 76 ? -11.003 2.825 7.866 1.00 98.50 76 LYS A C 1
ATOM 608 O O . LYS A 1 76 ? -10.685 2.885 6.685 1.00 98.50 76 LYS A O 1
ATOM 613 N N . LEU A 1 77 ? -10.326 3.443 8.834 1.00 98.44 77 LEU A N 1
ATOM 614 C CA . LEU A 1 77 ? -9.100 4.203 8.588 1.00 98.44 77 LEU A CA 1
ATOM 615 C C . LEU A 1 77 ? -8.002 3.310 7.995 1.00 98.44 77 LEU A C 1
ATOM 617 O O . LEU A 1 77 ? -7.410 3.667 6.982 1.00 98.44 77 LEU A O 1
ATOM 621 N N . TYR A 1 78 ? -7.759 2.139 8.590 1.00 98.12 78 TYR A N 1
ATOM 622 C CA . TYR A 1 78 ? -6.757 1.206 8.070 1.00 98.12 78 TYR A CA 1
ATOM 623 C C . TYR A 1 78 ? -7.118 0.668 6.684 1.00 98.12 78 TYR A C 1
ATOM 625 O O . TYR A 1 78 ? -6.233 0.563 5.846 1.00 98.12 78 TYR A O 1
ATOM 633 N N . LEU A 1 79 ? -8.398 0.397 6.409 1.00 98.31 79 LEU A N 1
ATOM 634 C CA . LEU A 1 79 ? -8.834 -0.012 5.069 1.00 98.31 79 LEU A CA 1
ATOM 635 C C . LEU A 1 79 ? -8.527 1.055 4.010 1.00 98.31 79 LEU A C 1
ATOM 637 O O . LEU A 1 79 ? -7.994 0.714 2.964 1.00 98.31 79 LEU A O 1
ATOM 641 N N . LYS A 1 80 ? -8.766 2.340 4.305 1.00 98.12 80 LYS A N 1
ATOM 642 C CA . LYS A 1 80 ? -8.392 3.437 3.394 1.00 98.12 80 LYS A CA 1
ATOM 643 C C . LYS A 1 80 ? -6.881 3.544 3.175 1.00 98.12 80 LYS A C 1
ATOM 645 O O . LYS A 1 80 ? -6.435 3.859 2.081 1.00 98.12 80 LYS A O 1
ATOM 650 N N . ARG A 1 81 ? -6.078 3.291 4.216 1.00 97.56 81 ARG A N 1
ATOM 651 C CA . ARG A 1 81 ? -4.610 3.268 4.088 1.00 97.56 81 ARG A CA 1
ATOM 652 C C . ARG A 1 81 ? -4.134 2.113 3.208 1.00 97.56 81 ARG A C 1
ATOM 654 O O . ARG A 1 81 ? -3.198 2.303 2.445 1.00 97.56 81 ARG A O 1
ATOM 661 N N . ILE A 1 82 ? -4.772 0.946 3.313 1.00 97.81 82 ILE A N 1
ATOM 662 C CA . ILE A 1 82 ? -4.488 -0.200 2.440 1.00 97.81 82 ILE A CA 1
ATOM 663 C C . ILE A 1 82 ? -4.820 0.156 0.990 1.00 97.81 82 ILE A C 1
ATOM 665 O O . ILE A 1 82 ? -3.962 -0.003 0.135 1.00 97.81 82 ILE A O 1
ATOM 669 N N . GLU A 1 83 ? -6.005 0.713 0.736 1.00 98.56 83 GLU A N 1
ATOM 670 C CA . GLU A 1 83 ? -6.429 1.151 -0.602 1.00 98.56 83 GLU A CA 1
ATOM 671 C C . GLU A 1 83 ? -5.433 2.146 -1.227 1.00 98.56 83 GLU A C 1
ATOM 673 O O . GLU A 1 83 ? -4.978 1.949 -2.349 1.00 98.56 83 GLU A O 1
ATOM 678 N N . SER A 1 84 ? -5.001 3.159 -0.468 1.00 97.44 84 SER A N 1
ATOM 679 C CA . SER A 1 84 ? -3.991 4.123 -0.930 1.00 97.44 84 SER A CA 1
ATOM 680 C C . SER A 1 84 ? -2.627 3.475 -1.212 1.00 97.44 84 SER A C 1
ATOM 682 O O . SER A 1 84 ? -1.961 3.831 -2.184 1.00 97.44 84 SER A O 1
ATOM 684 N N . ALA A 1 85 ? -2.202 2.507 -0.395 1.00 98.00 85 ALA A N 1
ATOM 685 C CA . ALA A 1 85 ? -0.961 1.776 -0.637 1.00 98.00 85 ALA A CA 1
ATOM 686 C C . ALA A 1 85 ? -1.053 0.882 -1.887 1.00 98.00 85 ALA A C 1
ATOM 688 O O . ALA A 1 85 ? -0.083 0.768 -2.633 1.00 98.00 85 ALA A O 1
ATOM 689 N N . GLU A 1 86 ? -2.209 0.264 -2.135 1.00 98.50 86 GLU A N 1
ATOM 690 C CA . GLU A 1 86 ? -2.463 -0.539 -3.335 1.00 98.50 86 GLU A CA 1
ATOM 691 C C . GLU A 1 86 ? -2.447 0.317 -4.608 1.00 98.50 86 GLU A C 1
ATOM 693 O O . GLU A 1 86 ? -1.847 -0.093 -5.603 1.00 98.50 86 GLU A O 1
ATOM 698 N N . GLU A 1 87 ? -3.029 1.518 -4.564 1.00 98.38 87 GLU A N 1
ATOM 699 C CA . GLU A 1 87 ? -2.959 2.498 -5.654 1.00 98.38 87 GLU A CA 1
ATOM 700 C C . GLU A 1 87 ? -1.506 2.888 -5.960 1.00 98.38 87 GLU A C 1
ATOM 702 O O . GLU A 1 87 ? -1.071 2.811 -7.110 1.00 98.38 87 GLU A O 1
ATOM 707 N N . TYR A 1 88 ? -0.719 3.208 -4.928 1.00 98.44 88 TYR A N 1
ATOM 708 C CA . TYR A 1 88 ? 0.696 3.544 -5.088 1.00 98.44 88 TYR A CA 1
ATOM 709 C C . TYR A 1 88 ? 1.520 2.385 -5.673 1.00 98.44 88 TYR A C 1
ATOM 711 O O . TYR A 1 88 ? 2.321 2.587 -6.586 1.00 98.44 88 TYR A O 1
ATOM 719 N N . ILE A 1 89 ? 1.288 1.148 -5.219 1.00 98.50 89 ILE A N 1
ATOM 720 C CA . ILE A 1 89 ? 1.905 -0.048 -5.821 1.00 98.50 89 ILE A CA 1
ATOM 721 C C . ILE A 1 89 ? 1.505 -0.186 -7.297 1.00 98.50 89 ILE A C 1
ATOM 723 O O . ILE A 1 89 ? 2.320 -0.615 -8.116 1.00 98.50 89 ILE A O 1
ATOM 727 N N . GLY A 1 90 ? 0.265 0.165 -7.648 1.00 98.25 90 GLY A N 1
ATOM 728 C CA . GLY A 1 90 ? -0.201 0.225 -9.032 1.00 98.25 90 GLY A CA 1
ATOM 729 C C . GLY A 1 90 ? 0.629 1.182 -9.890 1.00 98.25 90 GLY A C 1
ATOM 730 O O . GLY A 1 90 ? 1.082 0.784 -10.962 1.00 98.25 90 GLY A O 1
ATOM 731 N N . LEU A 1 91 ? 0.894 2.393 -9.390 1.00 98.31 91 LEU A N 1
ATOM 732 C CA . LEU A 1 91 ? 1.722 3.395 -10.073 1.00 98.31 91 LEU A CA 1
ATOM 733 C C . LEU A 1 91 ? 3.161 2.910 -10.281 1.00 98.31 91 LEU A C 1
ATOM 735 O O . LEU A 1 91 ? 3.671 2.977 -11.395 1.00 98.31 91 LEU A O 1
ATOM 739 N N . LEU A 1 92 ? 3.788 2.339 -9.249 1.00 98.38 92 LEU A N 1
ATOM 740 C CA . LEU A 1 92 ? 5.148 1.800 -9.366 1.00 98.38 92 LEU A CA 1
ATOM 741 C C . LEU A 1 92 ? 5.240 0.677 -10.405 1.00 98.38 92 LEU A C 1
ATOM 743 O O . LEU A 1 92 ? 6.196 0.604 -11.169 1.00 98.38 92 LEU A O 1
ATOM 747 N N . ARG A 1 93 ? 4.233 -0.202 -10.473 1.00 98.62 93 ARG A N 1
ATOM 748 C CA . ARG A 1 93 ? 4.186 -1.255 -11.501 1.00 98.62 93 ARG A CA 1
ATOM 749 C C . ARG A 1 93 ? 4.055 -0.683 -12.907 1.00 98.62 93 ARG A C 1
ATOM 751 O O . ARG A 1 93 ? 4.632 -1.245 -13.832 1.00 98.62 93 ARG A O 1
ATOM 758 N N . GLN A 1 94 ? 3.290 0.394 -13.066 1.00 98.50 94 GLN A N 1
ATOM 759 C CA . GLN A 1 94 ? 3.174 1.090 -14.342 1.00 98.50 94 GLN A CA 1
ATOM 760 C C . GLN A 1 94 ? 4.513 1.709 -14.754 1.00 98.50 94 GLN A C 1
ATOM 762 O O . GLN A 1 94 ? 4.910 1.560 -15.904 1.00 98.50 94 GLN A O 1
ATOM 767 N N . GLU A 1 95 ? 5.220 2.348 -13.824 1.00 98.25 95 GLU A N 1
ATOM 768 C CA . GLU A 1 95 ? 6.547 2.921 -14.069 1.00 98.25 95 GLU A CA 1
ATOM 769 C C . GLU A 1 95 ? 7.570 1.847 -14.460 1.00 98.25 95 GLU A C 1
ATOM 771 O O . GLU A 1 95 ? 8.257 1.999 -15.466 1.00 98.25 95 GLU A O 1
ATOM 776 N N . CYS A 1 96 ? 7.602 0.708 -13.756 1.00 98.31 96 CYS A N 1
ATOM 777 C CA . CYS A 1 96 ? 8.438 -0.428 -14.156 1.00 98.31 96 CYS A CA 1
ATOM 778 C C . CYS A 1 96 ? 8.127 -0.908 -15.580 1.00 98.31 96 CYS A C 1
ATOM 780 O O . CYS A 1 96 ? 9.047 -1.172 -16.343 1.00 98.31 96 CYS A O 1
ATOM 782 N N . ALA A 1 97 ? 6.848 -0.988 -15.958 1.00 98.38 97 ALA A N 1
ATOM 783 C CA . ALA A 1 97 ? 6.469 -1.408 -17.304 1.00 98.38 97 ALA A CA 1
ATOM 784 C C . ALA A 1 97 ? 6.914 -0.410 -18.389 1.00 98.38 97 ALA A C 1
ATOM 786 O O . ALA A 1 97 ? 7.210 -0.829 -19.504 1.00 98.38 97 ALA A O 1
ATOM 787 N N . LEU A 1 98 ? 6.967 0.892 -18.082 1.00 98.44 98 LEU A N 1
ATOM 788 C CA . LEU A 1 98 ? 7.515 1.897 -18.999 1.00 98.44 98 LEU A CA 1
ATOM 789 C C . LEU A 1 98 ? 9.028 1.725 -19.167 1.00 98.44 98 LEU A C 1
ATOM 791 O O . LEU A 1 98 ? 9.505 1.709 -20.297 1.00 98.44 98 LEU A O 1
ATOM 795 N N . LEU A 1 99 ? 9.758 1.509 -18.070 1.00 98.31 99 LEU A N 1
ATOM 796 C CA . LEU A 1 99 ? 11.198 1.237 -18.120 1.00 98.31 99 LEU A CA 1
ATOM 797 C C . LEU A 1 99 ? 11.517 -0.041 -18.905 1.00 98.31 99 LEU A C 1
ATOM 799 O O . LEU A 1 99 ? 12.474 -0.063 -19.669 1.00 98.31 99 LEU A O 1
ATOM 803 N N . ASP A 1 100 ? 10.707 -1.093 -18.767 1.00 98.50 100 ASP A N 1
ATOM 804 C CA . ASP A 1 100 ? 10.881 -2.328 -19.540 1.00 98.50 100 ASP A CA 1
ATOM 805 C C . ASP A 1 100 ? 10.737 -2.086 -21.057 1.00 98.50 100 ASP A C 1
ATOM 807 O O . ASP A 1 100 ? 11.451 -2.701 -21.849 1.00 98.50 100 ASP A O 1
ATOM 811 N N . ILE A 1 101 ? 9.837 -1.183 -21.469 1.00 98.44 101 ILE A N 1
ATOM 812 C CA . ILE A 1 101 ? 9.693 -0.773 -22.875 1.00 98.44 101 ILE A CA 1
ATOM 813 C C . ILE A 1 101 ? 10.928 0.011 -23.327 1.00 98.44 101 ILE A C 1
ATOM 815 O O . ILE A 1 101 ? 11.487 -0.303 -24.370 1.00 98.44 101 ILE A O 1
ATOM 819 N N . GLU A 1 102 ? 11.392 0.977 -22.531 1.00 98.62 102 GLU A N 1
ATOM 820 C CA . GLU A 1 102 ? 12.589 1.768 -22.854 1.00 98.62 102 GLU A CA 1
ATOM 821 C C . GLU A 1 102 ? 13.847 0.896 -22.981 1.00 98.62 102 GLU A C 1
ATOM 823 O O . GLU A 1 102 ? 14.673 1.119 -23.865 1.00 98.62 102 GLU A O 1
ATOM 828 N N . ILE A 1 103 ? 13.985 -0.128 -22.132 1.00 98.25 103 ILE A N 1
ATOM 829 C CA . ILE A 1 103 ? 15.069 -1.114 -22.231 1.00 98.25 103 ILE A CA 1
ATOM 830 C C . ILE A 1 103 ? 14.975 -1.879 -23.554 1.00 98.25 103 ILE A C 1
ATOM 832 O O . ILE A 1 103 ? 15.985 -2.033 -24.239 1.00 98.25 103 ILE A O 1
ATOM 836 N N . ALA A 1 104 ? 13.779 -2.338 -23.930 1.00 98.56 104 ALA A N 1
ATOM 837 C CA . ALA A 1 104 ? 13.579 -3.047 -25.190 1.00 98.56 104 ALA A CA 1
ATOM 838 C C . ALA A 1 104 ? 13.905 -2.161 -26.407 1.00 98.56 104 ALA A C 1
ATOM 840 O O . ALA A 1 104 ? 14.579 -2.616 -27.331 1.00 98.56 104 ALA A O 1
ATOM 841 N N . ASP A 1 105 ? 13.495 -0.891 -26.380 1.00 98.50 105 ASP A N 1
ATOM 842 C CA . ASP A 1 105 ? 13.813 0.081 -27.430 1.00 98.50 105 ASP A CA 1
ATOM 843 C C . ASP A 1 105 ? 15.334 0.307 -27.534 1.00 98.50 105 ASP A C 1
ATOM 845 O O . ASP A 1 105 ? 15.901 0.287 -28.630 1.00 98.50 105 ASP A O 1
ATOM 849 N N . ALA A 1 106 ? 16.027 0.446 -26.399 1.00 98.25 106 ALA A N 1
ATOM 850 C CA . ALA A 1 106 ? 17.482 0.579 -26.367 1.00 98.25 106 ALA A CA 1
ATOM 851 C C . ALA A 1 106 ? 18.198 -0.673 -26.915 1.00 98.25 106 ALA A C 1
ATOM 853 O O . ALA A 1 106 ? 19.181 -0.555 -27.653 1.00 98.25 106 ALA A O 1
ATOM 854 N N . ASP A 1 107 ? 17.705 -1.874 -26.607 1.00 98.31 107 ASP A N 1
ATOM 855 C CA . ASP A 1 107 ? 18.245 -3.130 -27.139 1.00 98.31 107 ASP A CA 1
ATOM 856 C C . ASP A 1 107 ? 18.081 -3.228 -28.670 1.00 98.31 107 ASP A C 1
ATOM 858 O O . ASP A 1 107 ? 18.995 -3.679 -29.381 1.00 98.31 107 ASP A O 1
ATOM 862 N N . ASP A 1 108 ? 16.951 -2.761 -29.206 1.00 98.44 108 ASP A N 1
ATOM 863 C CA . ASP A 1 108 ? 16.699 -2.680 -30.648 1.00 98.44 108 ASP A CA 1
ATOM 864 C C . ASP A 1 108 ? 17.639 -1.673 -31.335 1.00 98.44 108 ASP A C 1
ATOM 866 O O . ASP A 1 108 ? 18.188 -1.944 -32.417 1.00 98.44 108 ASP A O 1
ATOM 870 N N . GLU A 1 109 ? 17.901 -0.530 -30.696 1.00 98.31 109 GLU A N 1
ATOM 871 C CA . GLU A 1 109 ? 18.881 0.452 -31.164 1.00 98.31 109 GLU A CA 1
ATOM 872 C C . GLU A 1 109 ? 20.299 -0.131 -31.195 1.00 98.31 109 GLU A C 1
ATOM 874 O O . GLU A 1 109 ? 20.985 -0.047 -32.223 1.00 98.31 109 GLU A O 1
ATOM 879 N N . VAL A 1 110 ? 20.731 -0.791 -30.115 1.00 97.31 110 VAL A N 1
ATOM 880 C CA . VAL A 1 110 ? 22.035 -1.471 -30.035 1.00 97.31 110 VAL A CA 1
ATOM 881 C C . VAL A 1 110 ? 22.163 -2.507 -31.149 1.00 97.31 110 VAL A C 1
ATOM 883 O O . VAL A 1 110 ? 23.172 -2.548 -31.863 1.00 97.31 110 VAL A O 1
ATOM 886 N N . THR A 1 111 ? 21.122 -3.313 -31.355 1.00 98.00 111 THR A N 1
ATOM 887 C CA . THR A 1 111 ? 21.077 -4.327 -32.415 1.00 98.00 111 THR A CA 1
ATOM 888 C C . THR A 1 111 ? 21.210 -3.693 -33.801 1.00 98.00 111 THR A C 1
ATOM 890 O O . THR A 1 111 ? 21.96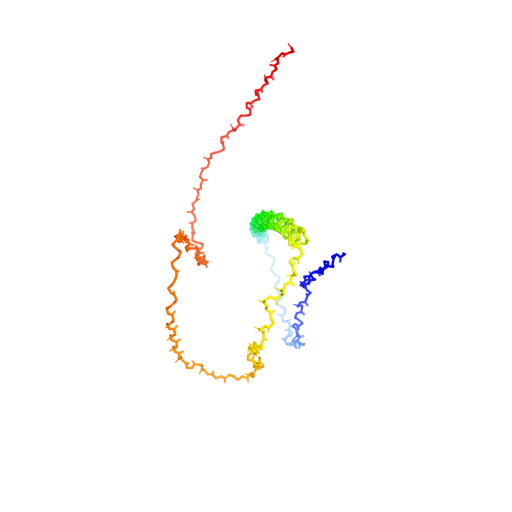1 -4.183 -34.654 1.00 98.00 111 THR A O 1
ATOM 893 N N . THR A 1 112 ? 20.543 -2.561 -34.020 1.00 98.19 112 THR A N 1
ATOM 894 C CA . THR A 1 112 ? 20.610 -1.798 -35.270 1.00 98.19 112 THR A CA 1
ATOM 895 C C . THR A 1 112 ? 22.019 -1.262 -35.533 1.00 98.19 112 THR A C 1
ATOM 897 O O . THR A 1 112 ? 22.562 -1.458 -36.628 1.00 98.19 112 THR A O 1
ATOM 900 N N . VAL A 1 113 ? 22.650 -0.635 -34.534 1.00 97.38 113 VAL A N 1
ATOM 901 C CA . VAL A 1 113 ? 24.016 -0.093 -34.633 1.00 97.38 113 VAL A CA 1
ATOM 902 C C . VAL A 1 113 ? 25.027 -1.205 -34.909 1.00 97.38 113 VAL A C 1
ATOM 904 O O . VAL A 1 113 ? 25.822 -1.092 -35.849 1.00 97.38 113 VAL A O 1
ATOM 907 N N . ARG A 1 114 ? 24.948 -2.320 -34.174 1.00 96.56 114 ARG A N 1
ATOM 908 C CA . ARG A 1 114 ? 25.765 -3.523 -34.401 1.00 96.56 114 ARG A CA 1
ATOM 909 C C . ARG A 1 114 ? 25.613 -4.047 -35.830 1.00 96.56 114 ARG A C 1
ATOM 911 O O . ARG A 1 114 ? 26.600 -4.368 -36.494 1.00 96.56 114 ARG A O 1
ATOM 918 N N . GLY A 1 115 ? 24.390 -4.054 -36.362 1.00 96.75 115 GLY A N 1
ATOM 919 C CA . GLY A 1 115 ? 24.121 -4.396 -37.759 1.00 96.75 115 GLY A CA 1
ATOM 920 C C . GLY A 1 115 ? 24.844 -3.488 -38.765 1.00 96.75 115 GLY A C 1
ATOM 921 O O . GLY A 1 115 ? 25.347 -3.972 -39.783 1.00 96.75 115 GLY A O 1
ATOM 922 N N . ILE A 1 116 ? 24.937 -2.183 -38.495 1.00 97.62 116 ILE A N 1
ATOM 923 C CA . ILE A 1 116 ? 25.659 -1.219 -39.344 1.00 97.62 116 ILE A CA 1
ATOM 924 C C . ILE A 1 116 ? 27.178 -1.424 -39.257 1.00 97.62 116 ILE A C 1
ATOM 926 O O . ILE A 1 116 ? 27.844 -1.411 -40.296 1.00 97.62 116 ILE A O 1
ATOM 930 N N . LEU A 1 117 ? 27.728 -1.629 -38.057 1.00 96.06 117 LEU A N 1
ATOM 931 C CA . LEU A 1 117 ? 29.161 -1.881 -37.854 1.00 96.06 117 LEU A CA 1
ATOM 932 C C . LEU A 1 117 ? 29.617 -3.146 -38.586 1.00 96.06 117 LEU A C 1
ATOM 934 O O . LEU A 1 117 ? 30.586 -3.100 -39.349 1.00 96.06 117 LEU A O 1
ATOM 938 N N . ASN A 1 118 ? 28.841 -4.226 -38.464 1.00 96.44 118 ASN A N 1
ATOM 939 C CA . ASN A 1 118 ? 29.089 -5.483 -39.167 1.00 96.44 118 ASN A CA 1
ATOM 940 C C . ASN A 1 118 ? 29.097 -5.302 -40.691 1.00 96.44 118 ASN A C 1
ATOM 942 O O . ASN A 1 118 ? 30.003 -5.789 -41.365 1.00 96.44 118 ASN A O 1
ATOM 946 N N . LYS A 1 119 ? 28.142 -4.542 -41.251 1.00 97.62 119 LYS A N 1
ATOM 947 C CA . LYS A 1 119 ? 28.114 -4.224 -42.694 1.00 97.62 119 LYS A CA 1
ATOM 948 C C . LYS A 1 119 ? 29.347 -3.444 -43.157 1.00 97.62 119 LYS A C 1
ATOM 950 O O . LYS A 1 119 ? 29.725 -3.549 -44.320 1.00 97.62 119 LYS A O 1
ATOM 955 N N . LYS A 1 120 ? 29.961 -2.660 -42.269 1.00 97.50 120 LYS A N 1
ATOM 956 C CA . LYS A 1 120 ? 31.170 -1.874 -42.547 1.00 97.50 120 LYS A CA 1
ATOM 957 C C . LYS A 1 120 ? 32.472 -2.611 -42.206 1.00 97.50 120 LYS A C 1
ATOM 959 O O . LYS A 1 120 ? 33.533 -2.021 -42.382 1.00 97.50 120 LYS A O 1
ATOM 964 N N . ALA A 1 121 ? 32.403 -3.862 -41.735 1.00 95.38 121 ALA A N 1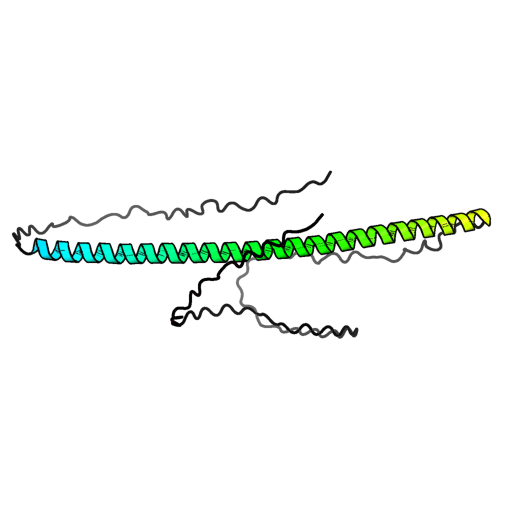
ATOM 965 C CA . ALA A 1 121 ? 33.545 -4.622 -41.217 1.00 95.38 121 ALA A CA 1
ATOM 966 C C . ALA A 1 121 ? 34.355 -3.856 -40.146 1.00 95.38 121 ALA A C 1
ATOM 968 O O . ALA A 1 121 ? 35.571 -4.008 -40.044 1.00 95.38 121 ALA A O 1
ATOM 969 N N . ILE A 1 122 ? 33.679 -3.011 -39.359 1.00 94.50 122 ILE A N 1
ATOM 970 C CA . ILE A 1 122 ? 34.287 -2.292 -38.236 1.00 94.50 122 ILE A CA 1
ATOM 971 C C . ILE A 1 122 ? 34.152 -3.185 -37.006 1.00 94.50 122 ILE A C 1
ATOM 973 O O . ILE A 1 122 ? 33.038 -3.550 -36.635 1.00 94.50 122 ILE A O 1
ATOM 977 N N . ALA A 1 123 ? 35.277 -3.549 -36.392 1.00 90.38 123 ALA A N 1
ATOM 978 C CA . ALA A 1 123 ? 35.277 -4.344 -35.171 1.00 90.38 123 ALA A CA 1
ATOM 979 C C . ALA A 1 123 ? 34.691 -3.543 -33.996 1.00 90.38 123 ALA A C 1
ATOM 981 O O . ALA A 1 123 ? 35.009 -2.365 -33.821 1.00 90.38 123 ALA A O 1
ATOM 982 N N . GLU A 1 124 ? 33.855 -4.190 -33.180 1.00 86.81 124 GLU A N 1
ATOM 983 C CA . GLU A 1 124 ? 33.429 -3.647 -31.889 1.00 86.81 124 GLU A CA 1
ATOM 984 C C . GLU A 1 124 ? 34.630 -3.674 -30.938 1.00 86.81 124 GLU A C 1
ATOM 986 O O . GLU A 1 124 ? 35.015 -4.725 -30.430 1.00 86.81 124 GLU A O 1
ATOM 991 N N . CYS A 1 125 ? 35.265 -2.524 -30.733 1.00 82.25 125 CYS A N 1
ATOM 992 C CA . CYS A 1 125 ? 36.279 -2.373 -29.699 1.00 82.25 125 CYS A CA 1
ATOM 993 C C . CYS A 1 125 ? 35.583 -1.908 -28.419 1.00 82.25 125 CYS A C 1
ATOM 995 O O . CYS A 1 125 ? 35.068 -0.790 -28.379 1.00 82.25 125 CYS A O 1
ATOM 997 N N . SER A 1 126 ? 35.581 -2.736 -27.373 1.00 74.75 126 SER A N 1
ATOM 998 C CA . SER A 1 126 ? 35.174 -2.301 -26.034 1.00 74.75 126 SER A CA 1
ATOM 999 C C . SER A 1 126 ? 36.169 -1.254 -25.532 1.00 74.75 126 SER A C 1
ATOM 1001 O O . SER A 1 126 ? 37.259 -1.582 -25.071 1.00 74.75 126 SER A O 1
ATOM 1003 N N . LEU A 1 127 ? 35.819 0.025 -25.664 1.00 68.62 127 LEU A N 1
ATOM 1004 C CA . LEU A 1 127 ? 36.604 1.148 -25.152 1.00 68.62 127 LEU A CA 1
ATOM 1005 C C . LEU A 1 127 ? 36.314 1.344 -23.660 1.00 68.62 127 LEU A C 1
ATOM 1007 O O . LEU A 1 127 ? 35.763 2.371 -23.285 1.00 68.62 127 LEU A O 1
ATOM 1011 N N . SER A 1 128 ? 36.601 0.340 -22.826 1.00 61.25 128 SER A N 1
ATOM 1012 C CA . SER A 1 128 ? 36.528 0.454 -21.360 1.00 61.25 128 SER A CA 1
ATOM 1013 C C . SER A 1 128 ? 36.926 -0.866 -20.687 1.00 61.25 128 SER A C 1
ATOM 1015 O O . SER A 1 128 ? 36.082 -1.714 -20.409 1.00 61.25 128 SER A O 1
ATOM 1017 N N . ASP A 1 129 ? 38.221 -1.003 -20.413 1.00 55.75 129 ASP A N 1
ATOM 1018 C CA . ASP A 1 129 ? 38.771 -1.858 -19.354 1.00 55.75 129 ASP A CA 1
ATOM 1019 C C . ASP A 1 129 ? 39.651 -0.943 -18.485 1.00 55.75 129 ASP A C 1
ATOM 1021 O O . ASP A 1 129 ? 40.874 -0.930 -18.584 1.00 55.75 129 ASP A O 1
ATOM 1025 N N . ASN A 1 130 ? 39.010 -0.003 -17.789 1.00 53.31 130 ASN A N 1
ATOM 1026 C CA . ASN A 1 130 ? 39.662 0.873 -16.816 1.00 53.31 130 ASN A CA 1
ATOM 1027 C C . ASN A 1 130 ? 38.744 1.013 -15.599 1.00 53.31 130 ASN A C 1
ATOM 1029 O O . ASN A 1 130 ? 38.168 2.069 -15.353 1.00 53.31 130 ASN A O 1
ATOM 1033 N N . GLU A 1 131 ? 38.594 -0.093 -14.881 1.00 55.72 131 GLU A N 1
ATOM 1034 C CA . GLU A 1 131 ? 37.996 -0.163 -13.544 1.00 55.72 131 GLU A CA 1
ATOM 1035 C C . GLU A 1 131 ? 39.064 -0.632 -12.531 1.00 55.72 131 GLU A C 1
ATOM 1037 O O . GLU A 1 131 ? 38.766 -1.332 -11.570 1.00 55.72 131 GLU A O 1
ATOM 1042 N N . ASP A 1 132 ? 40.329 -0.231 -12.716 1.00 60.03 132 ASP A N 1
ATOM 1043 C CA . ASP A 1 132 ? 41.381 -0.358 -11.691 1.00 60.03 132 ASP A CA 1
ATOM 1044 C C . ASP A 1 132 ? 41.373 0.884 -10.786 1.00 60.03 132 ASP A C 1
ATOM 1046 O O . ASP A 1 132 ? 42.349 1.624 -10.654 1.00 60.03 132 ASP A O 1
ATOM 1050 N N . GLY A 1 133 ? 40.211 1.153 -10.198 1.00 58.19 133 GLY A N 1
ATOM 1051 C CA . GLY A 1 133 ? 39.983 2.288 -9.317 1.00 58.19 133 GLY A CA 1
ATOM 1052 C C . GLY A 1 133 ? 39.237 1.867 -8.067 1.00 58.19 133 GLY A C 1
ATOM 1053 O O . GLY A 1 133 ? 38.138 2.355 -7.844 1.00 58.19 133 GLY A O 1
ATOM 1054 N N . ASP A 1 134 ? 39.817 0.942 -7.296 1.00 61.78 134 ASP A N 1
ATOM 1055 C CA . ASP A 1 134 ? 39.620 0.762 -5.852 1.00 61.78 134 ASP A CA 1
ATOM 1056 C C . ASP A 1 134 ? 38.293 1.311 -5.302 1.00 61.78 134 ASP A C 1
ATOM 1058 O O . ASP A 1 134 ? 38.258 2.266 -4.518 1.00 61.78 134 ASP A O 1
ATOM 1062 N N . PHE A 1 135 ? 37.176 0.684 -5.673 1.00 59.19 135 PHE A N 1
ATOM 1063 C CA . PHE A 1 135 ? 35.923 0.874 -4.957 1.00 59.19 135 PHE A CA 1
ATOM 1064 C C . PHE A 1 135 ? 36.063 0.137 -3.624 1.00 59.19 135 PHE A C 1
ATOM 1066 O O . PHE A 1 135 ? 35.602 -0.991 -3.456 1.00 59.19 135 PHE A O 1
ATOM 1073 N N . ILE A 1 136 ? 36.787 0.747 -2.681 1.00 65.38 136 ILE A N 1
ATOM 1074 C CA . ILE A 1 136 ? 36.834 0.292 -1.297 1.00 65.38 136 ILE A CA 1
ATOM 1075 C C . ILE A 1 136 ? 35.371 0.253 -0.845 1.00 65.38 136 ILE A C 1
ATOM 1077 O O . ILE A 1 136 ? 34.737 1.311 -0.773 1.00 65.38 136 ILE A O 1
ATOM 1081 N N . PRO A 1 137 ? 34.801 -0.929 -0.548 1.00 60.28 137 PRO A N 1
ATOM 1082 C CA . PRO A 1 137 ? 33.501 -0.980 0.079 1.00 60.28 137 PRO A CA 1
ATOM 1083 C C . PRO A 1 137 ? 33.686 -0.266 1.410 1.00 60.28 137 PRO A C 1
ATOM 1085 O O . PRO A 1 137 ? 34.451 -0.722 2.262 1.00 60.28 137 PRO A O 1
ATOM 1088 N N . VAL A 1 138 ? 33.043 0.888 1.576 1.00 62.38 138 VAL A N 1
ATOM 1089 C CA . VAL A 1 138 ? 32.927 1.536 2.878 1.00 62.38 138 VAL A CA 1
ATOM 1090 C C . VAL A 1 138 ? 32.149 0.553 3.744 1.00 62.38 138 VAL A C 1
ATOM 1092 O O . VAL A 1 138 ? 30.920 0.512 3.718 1.00 62.38 138 VAL A O 1
ATOM 1095 N N . CYS A 1 139 ? 32.879 -0.316 4.443 1.00 63.91 139 CYS A N 1
ATOM 1096 C CA . CYS A 1 139 ? 32.319 -1.185 5.455 1.00 63.91 139 CYS A CA 1
ATOM 1097 C C . CYS A 1 139 ? 31.558 -0.276 6.424 1.00 63.91 139 CYS A C 1
ATOM 1099 O O . CYS A 1 139 ? 32.159 0.675 6.941 1.00 63.91 139 CYS A O 1
ATOM 1101 N N . PRO A 1 140 ? 30.262 -0.521 6.681 1.00 70.06 140 PRO A N 1
ATOM 1102 C CA . PRO A 1 140 ? 29.594 0.172 7.765 1.00 70.06 140 PRO A CA 1
ATOM 1103 C C . PRO A 1 140 ? 30.408 -0.075 9.046 1.00 70.06 140 PRO A C 1
ATOM 1105 O O . PRO A 1 140 ? 30.913 -1.190 9.235 1.00 70.06 140 PRO A O 1
ATOM 1108 N N . PRO A 1 141 ? 30.603 0.948 9.899 1.00 67.00 141 PRO A N 1
ATOM 1109 C CA . PRO A 1 141 ? 31.354 0.783 11.134 1.00 67.00 141 PRO A CA 1
ATOM 1110 C C . PRO A 1 141 ? 30.774 -0.397 11.927 1.00 67.00 141 PRO A C 1
ATOM 1112 O O . PRO A 1 141 ? 29.554 -0.593 11.913 1.00 67.00 141 PRO A O 1
ATOM 1115 N N . PRO A 1 142 ? 31.623 -1.206 12.586 1.00 61.78 142 PRO A N 1
ATOM 1116 C CA . PRO A 1 142 ? 31.164 -2.357 13.344 1.00 61.78 142 PRO A CA 1
ATOM 1117 C C . PRO A 1 142 ? 30.100 -1.906 14.343 1.00 61.78 142 PRO A C 1
ATOM 1119 O O . PRO A 1 142 ? 30.335 -1.017 15.158 1.00 61.78 142 PRO A O 1
ATOM 1122 N N . SER A 1 143 ? 28.922 -2.516 14.220 1.00 53.19 143 SER A N 1
ATOM 1123 C CA . SER A 1 143 ? 27.809 -2.431 15.157 1.00 53.19 143 SER A CA 1
ATOM 1124 C C . SER A 1 143 ? 28.331 -2.622 16.579 1.00 53.19 143 SER A C 1
ATOM 1126 O O . SER A 1 143 ? 28.633 -3.743 16.987 1.00 53.19 143 SER A O 1
ATOM 1128 N N . SER A 1 144 ? 28.451 -1.524 17.319 1.00 58.09 144 SER A N 1
ATOM 1129 C CA . SER A 1 144 ? 28.716 -1.539 18.749 1.00 58.09 144 SER A CA 1
ATOM 1130 C C . SER A 1 144 ? 27.545 -2.225 19.444 1.00 58.09 144 SER A C 1
ATOM 1132 O O . SER A 1 144 ? 26.439 -1.684 19.476 1.00 58.09 144 SER A O 1
ATOM 1134 N N . ASP A 1 145 ? 27.787 -3.414 19.990 1.00 56.59 145 ASP A N 1
ATOM 1135 C CA . ASP A 1 145 ? 26.877 -4.051 20.937 1.00 56.59 145 ASP A CA 1
ATOM 1136 C C . ASP A 1 145 ? 26.525 -3.071 22.073 1.00 56.59 145 ASP A C 1
ATOM 1138 O O . ASP A 1 145 ? 27.409 -2.358 22.572 1.00 56.59 145 ASP A O 1
ATOM 1142 N N . PRO A 1 146 ? 25.259 -3.023 22.525 1.00 56.44 146 PRO A N 1
ATOM 1143 C CA . PRO A 1 146 ? 24.870 -2.186 23.645 1.00 56.44 146 PRO A CA 1
ATOM 1144 C C . PRO A 1 146 ? 25.450 -2.766 24.940 1.00 56.44 146 PRO A C 1
ATOM 1146 O O . PRO A 1 146 ? 24.893 -3.679 25.551 1.00 56.44 146 PRO A O 1
ATOM 1149 N N . VAL A 1 147 ? 26.573 -2.209 25.395 1.00 54.28 147 VAL A N 1
ATOM 1150 C CA . VAL A 1 147 ? 26.977 -2.331 26.797 1.00 54.28 147 VAL A CA 1
ATOM 1151 C C . VAL A 1 147 ? 25.973 -1.536 27.624 1.00 54.28 147 VAL A C 1
ATOM 1153 O O . VAL A 1 147 ? 25.954 -0.307 27.598 1.00 54.28 147 VAL A O 1
ATOM 1156 N N . ASN A 1 148 ? 25.133 -2.268 28.355 1.00 60.00 148 ASN A N 1
ATOM 1157 C CA . ASN A 1 148 ? 24.373 -1.759 29.491 1.00 60.00 148 ASN A CA 1
ATOM 1158 C C . ASN A 1 148 ? 25.313 -0.975 30.415 1.00 60.00 148 ASN A C 1
ATOM 1160 O O . ASN A 1 148 ? 26.177 -1.553 31.076 1.00 60.00 148 ASN A O 1
ATOM 1164 N N . GLY A 1 149 ? 25.127 0.338 30.460 1.00 51.00 149 GLY A N 1
ATOM 1165 C CA . GLY A 1 149 ? 25.857 1.231 31.341 1.00 51.00 149 GLY A CA 1
ATOM 1166 C C . GLY A 1 149 ? 25.018 2.466 31.604 1.00 51.00 149 GLY A C 1
ATOM 1167 O O . GLY A 1 149 ? 25.076 3.428 30.844 1.00 51.00 149 GLY A O 1
ATOM 1168 N N . ASP A 1 150 ? 24.236 2.421 32.682 1.00 65.88 150 ASP A N 1
ATOM 1169 C CA . ASP A 1 150 ? 23.611 3.597 33.278 1.00 65.88 150 ASP A CA 1
ATOM 1170 C C . ASP A 1 150 ? 24.690 4.647 33.564 1.00 65.88 150 ASP A C 1
ATOM 1172 O O . ASP A 1 150 ? 25.517 4.475 34.462 1.00 65.88 150 ASP A O 1
ATOM 1176 N N . SER A 1 151 ? 24.699 5.740 32.802 1.00 52.69 151 SER A N 1
ATOM 1177 C CA . SER A 1 151 ? 25.360 6.995 33.172 1.00 52.69 151 SER A CA 1
ATOM 1178 C C . SER A 1 151 ? 24.791 8.173 32.364 1.00 52.69 151 SER A C 1
ATOM 1180 O O . SER A 1 151 ? 24.495 8.021 31.179 1.00 52.69 151 SER A O 1
ATOM 1182 N N . PRO A 1 152 ? 24.596 9.348 32.994 1.00 56.91 152 PRO A N 1
ATOM 1183 C CA . PRO A 1 152 ? 23.794 10.441 32.449 1.00 56.91 152 PRO A CA 1
ATOM 1184 C C . PRO A 1 152 ? 24.525 11.178 31.320 1.00 56.91 152 PRO A C 1
ATOM 1186 O O . PRO A 1 152 ? 25.623 11.703 31.506 1.00 56.91 152 PRO A O 1
ATOM 1189 N N . ALA A 1 153 ? 23.888 11.228 30.149 1.00 52.03 153 ALA A N 1
ATOM 1190 C CA . ALA A 1 153 ? 24.426 11.848 28.948 1.00 52.03 153 ALA A CA 1
ATOM 1191 C C . ALA A 1 153 ? 24.489 13.379 29.071 1.00 52.03 153 ALA A C 1
ATOM 1193 O O . ALA A 1 153 ? 23.481 14.083 29.140 1.00 52.03 153 ALA A O 1
ATOM 1194 N N . SER A 1 154 ? 25.722 13.872 29.050 1.00 54.09 154 SER A N 1
ATOM 1195 C CA . SER A 1 154 ? 26.113 15.231 28.707 1.00 54.09 154 SER A CA 1
ATOM 1196 C C . SER A 1 154 ? 25.671 15.591 27.286 1.00 54.09 154 SER A C 1
ATOM 1198 O O . SER A 1 154 ? 25.990 14.888 26.327 1.00 54.09 154 SER A O 1
ATOM 1200 N N . SER A 1 155 ? 24.993 16.729 27.157 1.00 57.47 155 SER A N 1
ATOM 1201 C CA . SER A 1 155 ? 24.672 17.395 25.897 1.00 57.47 155 SER A CA 1
ATOM 1202 C C . SER A 1 155 ? 25.940 17.729 25.105 1.00 57.47 155 SER A C 1
ATOM 1204 O O . SER A 1 155 ? 26.777 18.497 25.584 1.00 57.47 155 SER A O 1
ATOM 1206 N N . SER A 1 156 ? 26.059 17.220 23.879 1.00 53.06 156 SER A N 1
ATOM 1207 C CA . SER A 1 156 ? 27.031 17.731 22.913 1.00 53.06 156 SER A CA 1
ATOM 1208 C C . SER A 1 156 ? 26.357 17.926 21.562 1.00 53.06 156 SER A C 1
ATOM 1210 O O . SER A 1 156 ? 25.947 16.979 20.894 1.00 53.06 156 SER A O 1
ATOM 1212 N N . CYS A 1 157 ? 26.184 19.196 21.212 1.00 54.00 157 CYS A N 1
ATOM 1213 C CA . CYS A 1 157 ? 25.630 19.655 19.954 1.00 54.00 157 CYS A CA 1
ATOM 1214 C C . CYS A 1 157 ? 26.749 19.661 18.908 1.00 54.00 157 CYS A C 1
ATOM 1216 O O . CYS A 1 157 ? 27.644 20.502 18.975 1.00 54.00 157 CYS A O 1
ATOM 1218 N N . SER A 1 158 ? 26.683 18.781 17.912 1.00 55.06 158 SER A N 1
ATOM 1219 C CA . SER A 1 158 ? 27.547 18.860 16.730 1.00 55.06 158 SER A CA 1
ATOM 1220 C C . SER A 1 158 ? 26.694 19.165 15.505 1.00 55.06 158 SER A C 1
ATOM 1222 O O . SER A 1 158 ? 26.110 18.281 14.890 1.00 55.06 158 SER A O 1
ATOM 1224 N N . HIS A 1 159 ? 26.599 20.458 15.189 1.00 52.38 159 HIS A N 1
ATOM 1225 C CA . HIS A 1 159 ? 26.034 20.961 13.941 1.00 52.38 159 HIS A CA 1
ATOM 1226 C C . HIS A 1 159 ? 27.086 20.804 12.839 1.00 52.38 159 HIS A C 1
ATOM 1228 O O . HIS A 1 159 ? 28.096 21.506 12.849 1.00 52.38 159 HIS A O 1
ATOM 1234 N N . SER A 1 160 ? 26.854 19.887 11.901 1.00 53.78 160 SER A N 1
ATOM 1235 C CA . SER A 1 160 ? 27.628 19.800 10.660 1.00 53.78 160 SER A CA 1
ATOM 1236 C C . SER A 1 160 ? 26.781 20.353 9.522 1.00 53.78 160 SER A C 1
ATOM 1238 O O . SER A 1 160 ? 25.873 19.689 9.031 1.00 53.78 160 SER A O 1
ATOM 1240 N N . ASN A 1 161 ? 27.070 21.595 9.135 1.00 59.34 161 ASN A N 1
ATOM 1241 C CA . ASN A 1 161 ? 26.503 22.234 7.954 1.00 59.34 161 ASN A CA 1
ATOM 1242 C C . ASN A 1 161 ? 27.366 21.876 6.741 1.00 59.34 161 ASN A C 1
ATOM 1244 O O . ASN A 1 161 ? 28.460 22.415 6.580 1.00 59.34 161 ASN A O 1
ATOM 1248 N N . SER A 1 162 ? 26.863 21.006 5.870 1.00 53.19 162 SER A N 1
ATOM 1249 C CA . SER A 1 162 ? 27.396 20.838 4.517 1.00 53.19 162 SER A CA 1
ATOM 1250 C C . SER A 1 162 ? 26.381 21.403 3.519 1.00 53.19 162 SER A C 1
ATOM 1252 O O . SER A 1 162 ? 25.271 20.879 3.435 1.00 53.19 162 SER A O 1
ATOM 1254 N N . PRO A 1 163 ? 26.715 22.474 2.776 1.00 61.56 163 PRO A N 1
ATOM 1255 C CA . PRO A 1 163 ? 25.827 23.031 1.770 1.00 61.56 163 PRO A CA 1
ATOM 1256 C C . PRO A 1 163 ? 26.005 22.243 0.470 1.00 61.56 163 PRO A C 1
ATOM 1258 O O . PRO A 1 163 ? 27.026 22.374 -0.203 1.00 61.56 163 PRO A O 1
ATOM 1261 N N . SER A 1 164 ? 25.016 21.424 0.108 1.00 55.59 164 SER A N 1
ATOM 1262 C CA . SER A 1 164 ? 24.896 20.922 -1.263 1.00 55.59 164 SER A CA 1
ATOM 1263 C C . SER A 1 164 ? 23.853 21.763 -1.990 1.00 55.59 164 SER A C 1
ATOM 1265 O O . SER A 1 164 ? 22.696 21.866 -1.591 1.00 55.59 164 SER A O 1
ATOM 1267 N N . HIS A 1 165 ? 24.341 22.467 -3.002 1.00 53.91 165 HIS A N 1
ATOM 1268 C CA . HIS A 1 165 ? 23.613 23.406 -3.833 1.00 53.91 165 HIS A CA 1
ATOM 1269 C C . HIS A 1 165 ? 23.142 22.629 -5.066 1.00 53.91 165 HIS A C 1
ATOM 1271 O O . HIS A 1 165 ? 23.920 22.451 -5.994 1.00 53.91 165 HIS A O 1
ATOM 1277 N N . TYR A 1 166 ? 21.900 22.147 -5.080 1.00 54.09 166 TYR A N 1
ATOM 1278 C CA . TYR A 1 166 ? 21.174 21.871 -6.322 1.00 54.09 166 TYR A CA 1
ATOM 1279 C C . TYR A 1 166 ? 19.690 22.122 -6.080 1.00 54.09 166 TYR A C 1
ATOM 1281 O O . TYR A 1 166 ? 19.061 21.490 -5.234 1.00 54.09 166 TYR A O 1
ATOM 1289 N N . GLY A 1 167 ? 19.170 23.125 -6.782 1.00 55.34 167 GLY A N 1
ATOM 1290 C CA . GLY A 1 167 ? 17.777 23.521 -6.713 1.00 55.34 167 GLY A CA 1
ATOM 1291 C C . GLY A 1 167 ? 16.871 22.451 -7.311 1.00 55.34 167 GLY A C 1
ATOM 1292 O O . GLY A 1 167 ? 17.055 22.010 -8.443 1.00 55.34 167 GLY A O 1
ATOM 1293 N N . SER A 1 168 ? 15.858 22.080 -6.546 1.00 54.59 168 SER A N 1
ATOM 1294 C CA . SER A 1 168 ? 14.553 21.720 -7.081 1.00 54.59 168 SER A CA 1
ATOM 1295 C C . SER A 1 168 ? 13.524 22.270 -6.117 1.00 54.59 168 SER A C 1
ATOM 1297 O O . SER A 1 168 ? 13.303 21.756 -5.024 1.00 54.59 168 SER A O 1
ATOM 1299 N N . GLU A 1 169 ? 12.984 23.408 -6.523 1.00 60.09 169 GLU A N 1
ATOM 1300 C CA . GLU A 1 169 ? 11.856 24.076 -5.907 1.00 60.09 169 GLU A CA 1
ATOM 1301 C C . GLU A 1 169 ? 10.626 23.202 -6.160 1.00 60.09 169 GLU A C 1
ATOM 1303 O O . GLU A 1 169 ? 10.010 23.241 -7.222 1.00 60.09 169 GLU A O 1
ATOM 1308 N N . SER A 1 170 ? 10.294 22.362 -5.188 1.00 54.09 170 SER A N 1
ATOM 1309 C CA . SER A 1 170 ? 8.958 21.798 -5.064 1.00 54.09 170 SER A CA 1
ATOM 1310 C C . SER A 1 170 ? 8.457 22.111 -3.665 1.00 54.09 170 SER A C 1
ATOM 1312 O O . SER A 1 170 ? 8.659 21.349 -2.719 1.00 54.09 170 SER A O 1
ATOM 1314 N N . ASP A 1 171 ? 7.833 23.281 -3.561 1.00 56.84 171 ASP A N 1
ATOM 1315 C CA . ASP A 1 171 ? 6.954 23.662 -2.468 1.00 56.84 171 ASP A CA 1
ATOM 1316 C C . ASP A 1 171 ? 5.836 22.619 -2.321 1.00 56.84 171 ASP A C 1
ATOM 1318 O O . ASP A 1 171 ? 4.791 22.700 -2.963 1.00 56.84 171 ASP A O 1
ATOM 1322 N N . PHE A 1 172 ? 6.035 21.651 -1.431 1.00 51.28 172 PHE A N 1
ATOM 1323 C CA . PHE A 1 172 ? 4.936 20.972 -0.756 1.00 51.28 172 PHE A CA 1
ATOM 1324 C C . PHE A 1 172 ? 5.011 21.301 0.727 1.00 51.28 172 PHE A C 1
ATOM 1326 O O . PHE A 1 172 ? 5.497 20.555 1.574 1.00 51.28 172 PHE A O 1
ATOM 1333 N N . SER A 1 173 ? 4.505 22.499 1.004 1.00 57.31 173 SER A N 1
ATOM 1334 C CA . SER A 1 173 ? 3.913 22.854 2.280 1.00 57.31 173 SER A CA 1
ATOM 1335 C C . SER A 1 173 ? 2.816 21.847 2.625 1.00 57.31 173 SER A C 1
ATOM 1337 O O . SER A 1 173 ? 1.723 21.886 2.064 1.00 57.31 173 SER A O 1
ATOM 1339 N N . SER A 1 174 ? 3.118 20.958 3.562 1.00 55.28 174 SER A N 1
ATOM 1340 C CA . SER A 1 174 ? 2.141 20.433 4.514 1.00 55.28 174 SER A CA 1
ATOM 1341 C C . SER A 1 174 ? 2.897 19.711 5.619 1.00 55.28 174 SER A C 1
ATOM 1343 O O . SER A 1 174 ? 3.082 18.495 5.591 1.00 55.28 174 SER A O 1
ATOM 1345 N N . GLY A 1 175 ? 3.356 20.500 6.591 1.00 55.72 175 GLY A N 1
ATOM 1346 C CA . GLY A 1 175 ? 3.562 19.993 7.935 1.00 55.72 175 GLY A CA 1
ATOM 1347 C C . GLY A 1 175 ? 2.216 19.513 8.462 1.00 55.72 175 GLY A C 1
ATOM 1348 O O . GLY A 1 175 ? 1.359 20.323 8.798 1.00 55.72 175 GLY A O 1
ATOM 1349 N N . ASP A 1 176 ? 2.038 18.199 8.483 1.00 52.88 176 ASP A N 1
ATOM 1350 C CA . ASP A 1 176 ? 1.009 17.532 9.274 1.00 52.88 176 ASP A CA 1
ATOM 1351 C C . ASP A 1 176 ? 1.741 16.708 10.338 1.00 52.88 176 ASP A C 1
ATOM 1353 O O . ASP A 1 176 ? 1.783 15.477 10.345 1.00 52.88 176 ASP A O 1
ATOM 1357 N N . GLU A 1 177 ? 2.443 17.441 11.203 1.00 47.50 177 GLU A N 1
ATOM 1358 C CA . GLU A 1 177 ? 2.906 16.944 12.487 1.00 47.50 177 GLU A CA 1
ATOM 1359 C C . GLU A 1 177 ? 1.651 16.776 13.346 1.00 47.50 177 GLU A C 1
ATOM 1361 O O . GLU A 1 177 ? 1.136 17.717 13.946 1.00 47.50 177 GLU A O 1
ATOM 1366 N N . ILE A 1 178 ? 1.088 15.569 13.317 1.00 52.06 178 ILE A N 1
ATOM 1367 C CA . ILE A 1 178 ? -0.081 15.210 14.115 1.00 52.06 178 ILE A CA 1
ATOM 1368 C C . ILE A 1 178 ? 0.388 15.054 15.565 1.00 52.06 178 ILE A C 1
ATOM 1370 O O . ILE A 1 178 ? 0.612 13.948 16.061 1.00 52.06 178 ILE A O 1
ATOM 1374 N N . GLU A 1 179 ? 0.569 16.179 16.249 1.00 46.59 179 GLU A N 1
ATOM 1375 C CA . GLU A 1 179 ? 0.655 16.228 17.699 1.00 46.59 179 GLU A CA 1
ATOM 1376 C C . GLU A 1 179 ? -0.704 15.754 18.235 1.00 46.59 179 GLU A C 1
ATOM 1378 O O . GLU A 1 179 ? -1.698 16.481 18.247 1.00 46.59 179 GLU A O 1
ATOM 1383 N N . VAL A 1 180 ? -0.789 14.479 18.624 1.00 47.16 180 VAL A N 1
ATOM 1384 C CA . VAL A 1 180 ? -1.963 13.928 19.312 1.00 47.16 180 VAL A CA 1
ATOM 1385 C C . VAL A 1 180 ? -1.947 14.457 20.749 1.00 47.16 180 VAL A C 1
ATOM 1387 O O . VAL A 1 180 ? -1.681 13.731 21.706 1.00 47.16 180 VAL A O 1
ATOM 1390 N N . VAL A 1 181 ? -2.219 15.755 20.898 1.00 45.59 181 VAL A N 1
ATOM 1391 C CA . VAL A 1 181 ? -2.575 16.373 22.171 1.00 45.59 181 VAL A CA 1
ATOM 1392 C C . VAL A 1 181 ? -3.945 15.824 22.545 1.00 45.59 181 VAL A C 1
ATOM 1394 O O . VAL A 1 181 ? -4.971 16.133 21.939 1.00 45.59 181 VAL A O 1
ATOM 1397 N N . GLY A 1 182 ? -3.948 14.931 23.530 1.00 47.09 182 GLY A N 1
ATOM 1398 C CA . GLY A 1 182 ? -5.154 14.401 24.142 1.00 47.09 182 GLY A CA 1
ATOM 1399 C C . GLY A 1 182 ? -5.896 15.486 24.915 1.00 47.09 182 GLY A C 1
ATOM 1400 O O . GLY A 1 182 ? -5.804 15.541 26.135 1.00 47.09 182 GLY A O 1
ATOM 1401 N N . GLU A 1 183 ? -6.671 16.306 24.213 1.00 46.12 183 GLU A N 1
ATOM 1402 C CA . GLU A 1 183 ? -7.608 17.259 24.803 1.00 46.12 183 GLU A CA 1
ATOM 1403 C C . GLU A 1 183 ? -9.020 16.986 24.265 1.00 46.12 183 GLU A C 1
ATOM 1405 O O . GLU A 1 183 ? -9.537 17.657 23.377 1.00 46.12 183 GLU A O 1
ATOM 1410 N N . TRP A 1 184 ? -9.676 15.951 24.799 1.00 55.91 184 TRP A N 1
ATOM 1411 C CA . TRP A 1 184 ? -11.101 15.708 24.543 1.00 55.91 184 TRP A CA 1
ATOM 1412 C C . TRP A 1 184 ? -11.941 16.510 25.538 1.00 55.91 184 TRP A C 1
ATOM 1414 O O . TRP A 1 184 ? -12.568 15.962 26.448 1.00 55.91 184 TRP A O 1
ATOM 1424 N N . ALA A 1 185 ? -11.930 17.831 25.368 1.00 55.34 185 ALA A N 1
ATOM 1425 C CA . ALA A 1 185 ? -12.881 18.729 25.996 1.00 55.34 185 ALA A CA 1
ATOM 1426 C C . ALA A 1 185 ? -14.145 18.862 25.126 1.00 55.34 185 ALA A C 1
ATOM 1428 O O . ALA A 1 185 ? -14.095 19.290 23.980 1.00 55.34 185 ALA A O 1
ATOM 1429 N N . LEU A 1 186 ? -15.276 18.507 25.740 1.00 50.88 186 LEU A N 1
ATOM 1430 C CA . LEU A 1 186 ? -16.582 19.173 25.641 1.00 50.88 186 LEU A CA 1
ATOM 1431 C C . LEU A 1 186 ? -17.217 19.421 24.253 1.00 50.88 186 LEU A C 1
ATOM 1433 O O . LEU A 1 186 ? -16.908 20.362 23.534 1.00 50.88 186 LEU A O 1
ATOM 1437 N N . ASP A 1 187 ? -18.277 18.642 24.022 1.00 57.91 187 ASP A N 1
ATOM 1438 C CA . ASP A 1 187 ? -19.629 19.120 23.691 1.00 57.91 187 ASP A CA 1
ATOM 1439 C C . ASP A 1 187 ? -19.785 20.108 22.519 1.00 57.91 187 ASP A C 1
ATOM 1441 O O . ASP A 1 187 ? -19.757 21.326 22.686 1.00 57.91 187 ASP A O 1
ATOM 1445 N N . LYS A 1 188 ? -20.132 19.568 21.342 1.00 53.19 188 LYS A N 1
ATOM 1446 C CA . LYS A 1 188 ? -21.054 20.241 20.417 1.00 53.19 188 LYS A CA 1
ATOM 1447 C C . LYS A 1 188 ? -22.116 19.272 19.916 1.00 53.19 188 LYS A C 1
ATOM 1449 O O . LYS A 1 188 ? -21.953 18.560 18.930 1.00 53.19 188 LYS A O 1
ATOM 1454 N N . LYS A 1 189 ? -23.233 19.302 20.634 1.00 57.72 189 LYS A N 1
ATOM 1455 C CA . LYS A 1 189 ? -24.595 18.990 20.198 1.00 57.72 189 LYS A CA 1
ATOM 1456 C C . LYS A 1 189 ? -24.843 19.470 18.751 1.00 57.72 189 LYS A C 1
ATOM 1458 O O . LYS A 1 189 ? -25.113 20.645 18.524 1.00 57.72 189 LYS A O 1
ATOM 1463 N N . THR A 1 190 ? -24.748 18.574 17.769 1.00 55.56 190 THR A N 1
ATOM 1464 C CA . THR A 1 190 ? -25.243 18.817 16.407 1.00 55.56 190 THR A CA 1
ATOM 1465 C C . THR A 1 190 ? -26.690 18.355 16.331 1.00 55.56 190 THR A C 1
ATOM 1467 O O . THR A 1 190 ? -27.018 17.169 16.360 1.00 55.56 190 THR A O 1
ATOM 1470 N N . GLU A 1 191 ? -27.576 19.343 16.323 1.00 53.12 191 GLU A N 1
ATOM 1471 C CA . GLU A 1 191 ? -28.999 19.167 16.095 1.00 53.12 191 GLU A CA 1
ATOM 1472 C C . GLU A 1 191 ? -29.260 18.774 14.631 1.00 53.12 191 GLU A C 1
ATOM 1474 O O . GLU A 1 191 ? -28.749 19.388 13.702 1.00 53.12 191 GLU A O 1
ATOM 1479 N N . GLY A 1 192 ? -30.042 17.702 14.481 1.00 51.97 192 GLY A N 1
ATOM 1480 C CA . GLY A 1 192 ? -31.029 17.421 13.434 1.00 51.97 192 GLY A CA 1
ATOM 1481 C C . GLY A 1 192 ? -30.852 17.989 12.023 1.00 51.97 192 GLY A C 1
ATOM 1482 O O . GLY A 1 192 ? -31.039 19.176 11.785 1.00 51.97 192 GLY A O 1
ATOM 1483 N N . GLY A 1 193 ? -30.719 17.083 11.050 1.00 51.12 193 GLY A N 1
ATOM 1484 C CA . GLY A 1 193 ? -30.910 17.408 9.637 1.00 51.12 193 GLY A CA 1
ATOM 1485 C C . GLY A 1 193 ? -30.915 16.190 8.714 1.00 51.12 193 GLY A C 1
ATOM 1486 O O . GLY A 1 193 ? -30.164 16.158 7.748 1.00 51.12 193 GLY A O 1
ATOM 1487 N N . ILE A 1 194 ? -31.722 15.161 9.006 1.00 48.25 194 ILE A N 1
ATOM 1488 C CA . ILE A 1 194 ? -31.956 14.062 8.053 1.00 48.25 194 ILE A CA 1
ATOM 1489 C C . ILE A 1 194 ? -32.979 14.558 7.025 1.00 48.25 194 ILE A C 1
ATOM 1491 O O . ILE A 1 194 ? -34.185 14.478 7.249 1.00 48.25 194 ILE A O 1
ATOM 1495 N N . GLY A 1 195 ? -32.494 15.107 5.913 1.00 55.22 195 GLY A N 1
ATOM 1496 C CA . GLY A 1 195 ? -33.303 15.311 4.715 1.00 55.22 195 GLY A CA 1
ATOM 1497 C C . GLY A 1 195 ? -33.433 13.990 3.945 1.00 55.22 195 GLY A C 1
ATOM 1498 O O . GLY A 1 195 ? -32.414 13.335 3.715 1.00 55.22 195 GLY A O 1
ATOM 1499 N N . PRO A 1 196 ? -34.640 13.553 3.546 1.00 62.38 196 PRO A N 1
ATOM 1500 C CA . PRO A 1 196 ? -34.789 12.376 2.701 1.00 62.38 196 PRO A CA 1
ATOM 1501 C C . PRO A 1 196 ? -34.269 12.680 1.287 1.00 62.38 196 PRO A C 1
ATOM 1503 O O . PRO A 1 196 ? -34.861 13.472 0.554 1.00 62.38 196 PRO A O 1
ATOM 1506 N N . MET A 1 197 ? -33.164 12.040 0.892 1.00 56.19 197 MET A N 1
ATOM 1507 C CA . MET A 1 197 ? -32.745 11.978 -0.511 1.00 56.19 197 MET A CA 1
ATOM 1508 C C . MET A 1 197 ? -33.760 11.134 -1.284 1.00 56.19 197 MET A C 1
ATOM 1510 O O . MET A 1 197 ? -33.852 9.920 -1.109 1.00 56.19 197 MET A O 1
ATOM 1514 N N . SER A 1 198 ? -34.540 11.809 -2.122 1.00 60.34 198 SER A N 1
ATOM 1515 C CA . SER A 1 198 ? -35.398 11.197 -3.132 1.00 60.34 198 SER A CA 1
ATOM 1516 C C . SER A 1 198 ? -34.531 10.623 -4.261 1.00 60.34 198 SER A C 1
ATOM 1518 O O . SER A 1 198 ? -33.758 11.381 -4.853 1.00 60.34 198 SER A O 1
ATOM 1520 N N . PRO A 1 199 ? -34.626 9.324 -4.597 1.00 66.38 199 PRO A N 1
ATOM 1521 C CA . PRO A 1 199 ? -33.995 8.800 -5.797 1.00 66.38 199 PRO A CA 1
ATOM 1522 C C . PRO A 1 199 ? -34.867 9.140 -7.012 1.00 66.38 199 PRO A C 1
ATOM 1524 O O . PRO A 1 199 ? -35.904 8.522 -7.252 1.00 66.38 199 PRO A O 1
ATOM 1527 N N . TYR A 1 200 ? -34.435 10.130 -7.792 1.00 63.03 200 TYR A N 1
ATOM 1528 C CA . TYR A 1 200 ? -34.953 10.353 -9.139 1.00 63.03 200 TYR A CA 1
ATOM 1529 C C . TYR A 1 200 ? -34.420 9.236 -10.046 1.00 63.03 200 TYR A C 1
ATOM 1531 O O . TYR A 1 200 ? -33.248 9.220 -10.416 1.00 63.03 200 TYR A O 1
ATOM 1539 N N . VAL A 1 201 ? -35.278 8.269 -10.371 1.00 60.00 201 VAL A N 1
ATOM 1540 C CA . VAL A 1 201 ? -35.023 7.261 -11.404 1.00 60.00 201 VAL A CA 1
ATOM 1541 C C . VAL A 1 201 ? -35.431 7.877 -12.740 1.00 60.00 201 VAL A C 1
ATOM 1543 O O . VAL A 1 201 ? -36.616 7.940 -13.059 1.00 60.00 201 VAL A O 1
ATOM 1546 N N . ALA A 1 202 ? -34.461 8.366 -13.511 1.00 63.38 202 ALA A N 1
ATOM 1547 C CA . ALA A 1 202 ? -34.685 8.718 -14.907 1.00 63.38 202 ALA A CA 1
ATOM 1548 C C . ALA A 1 202 ? -34.600 7.438 -15.749 1.00 63.38 202 ALA A C 1
ATOM 1550 O O . ALA A 1 202 ? -33.523 6.901 -15.993 1.00 63.38 202 ALA A O 1
ATOM 1551 N N . ALA A 1 203 ? -35.762 6.925 -16.146 1.00 61.91 203 ALA A N 1
ATOM 1552 C CA . ALA A 1 203 ? -35.875 5.926 -17.192 1.00 61.91 203 ALA A CA 1
ATOM 1553 C C . ALA A 1 203 ? -35.805 6.638 -18.550 1.00 61.91 203 ALA A C 1
ATOM 1555 O O . ALA A 1 203 ? -36.817 7.139 -19.039 1.00 61.91 203 ALA A O 1
ATOM 1556 N N . GLU A 1 204 ? -34.624 6.686 -19.162 1.00 62.19 204 GLU A N 1
ATOM 1557 C CA . GLU A 1 204 ? -34.525 6.915 -20.602 1.00 62.19 204 GLU A CA 1
ATOM 1558 C C . GLU A 1 204 ? -34.653 5.569 -21.310 1.00 62.19 204 GLU A C 1
ATOM 1560 O O . GLU A 1 204 ? -33.747 4.737 -21.329 1.00 62.19 204 GLU A O 1
ATOM 1565 N N . GLY A 1 205 ? -35.843 5.338 -21.851 1.00 67.31 205 GLY A N 1
ATOM 1566 C CA . GLY A 1 205 ? -36.004 4.440 -22.978 1.00 67.31 205 GLY A CA 1
ATOM 1567 C C . GLY A 1 205 ? -35.851 5.197 -24.293 1.00 67.31 205 GLY A C 1
ATOM 1568 O O . GLY A 1 205 ? -35.896 6.426 -24.314 1.00 67.31 205 GLY A O 1
ATOM 1569 N N . VAL A 1 206 ? -35.896 4.405 -25.374 1.00 56.66 206 VAL A N 1
ATOM 1570 C CA . VAL A 1 206 ? -36.294 4.795 -26.743 1.00 56.66 206 VAL A CA 1
ATOM 1571 C C . VAL A 1 206 ? -35.109 5.323 -27.586 1.00 56.66 206 VAL A C 1
ATOM 1573 O O . VAL A 1 206 ? -34.441 6.257 -27.182 1.00 56.66 206 VAL A O 1
ATOM 1576 N N . LYS A 1 207 ? -34.768 4.804 -28.778 1.00 49.25 207 LYS A N 1
ATOM 1577 C CA . LYS A 1 207 ? -35.470 3.966 -29.774 1.00 49.25 207 LYS A CA 1
ATOM 1578 C C . LYS A 1 207 ? -34.449 3.227 -30.660 1.00 49.25 207 LYS A C 1
ATOM 1580 O O . LYS A 1 207 ? -33.324 3.695 -30.807 1.00 49.25 207 LYS A O 1
ATOM 1585 N N . ALA A 1 208 ? -34.900 2.113 -31.237 1.00 63.91 208 ALA A N 1
ATOM 1586 C CA . ALA A 1 208 ? -34.255 1.374 -32.325 1.00 63.91 208 ALA A CA 1
ATOM 1587 C C . ALA A 1 208 ? -34.247 2.155 -33.648 1.00 63.91 208 ALA A C 1
ATOM 1589 O O . ALA A 1 208 ? -35.141 3.022 -33.813 1.00 63.91 208 ALA A O 1
#

Organism: NCBI:txid1759441